Protein AF-A0A2J7QRD5-F1 (afdb_monomer)

pLDDT: mean 87.22, std 11.27, range [37.16, 97.69]

Sequence (267 aa):
MIGQNYWSKLLDQRKQAKLQRLQEPSKLNGDNLNKIRHETSRHFRNKKREYLKDKIDELAMNSKNKNIRDLYRGINDFKRGYQPRRVKDENGDLLADSHNILNRWKNYFSHLFNVHRVSDVRQIEIHTVELLLPDTSPFEVGSAIAKLKRYKSPGSDQILAELVRAGGKILHYKIHKLIISIWHKEKLPDQWKESITVPVHKKGDRTDCSNYRGISLQSSSYKILSSILLSRLSPYIDKIIGDHQCGFRHDRSTTDQIFSINQILEK

Nearest PDB structures (foldseek):
  8uw3-assembly1_A  TM=6.327E-01  e=6.002E-09  Homo sapiens
  8c8j-assembly1_A  TM=8.020E-01  e=1.192E-07  Homo sapiens
  8sxu-assembly1_A  TM=7.372E-01  e=4.881E-07  Homo sapiens
  8ibz-assembly1_C  TM=8.494E-01  e=5.621E-04  Bombyx mori
  8gh6-assembly1_A  TM=8.369E-01  e=9.338E-04  Bombyx mori

Structure (mmCIF, N/CA/C/O backbone):
data_AF-A0A2J7QRD5-F1
#
_entry.id   AF-A0A2J7QRD5-F1
#
loop_
_atom_site.group_PDB
_atom_site.id
_atom_site.type_symbol
_atom_site.label_atom_id
_atom_site.label_alt_id
_atom_site.label_comp_id
_atom_site.label_asym_id
_atom_site.label_entity_id
_atom_site.label_seq_id
_atom_site.pdbx_PDB_ins_code
_atom_site.Cartn_x
_atom_site.Cartn_y
_atom_site.Cartn_z
_atom_site.occupancy
_atom_site.B_iso_or_equiv
_atom_site.auth_seq_id
_atom_site.auth_comp_id
_atom_site.auth_asym_id
_atom_site.auth_atom_id
_atom_site.pdbx_PDB_model_num
ATOM 1 N N . MET A 1 1 ? -1.286 -12.550 33.007 1.00 37.16 1 MET A N 1
ATOM 2 C CA . MET A 1 1 ? -2.633 -13.172 32.992 1.00 37.16 1 MET A CA 1
ATOM 3 C C . MET A 1 1 ? -3.570 -12.719 34.130 1.00 37.16 1 MET A C 1
ATOM 5 O O . MET A 1 1 ? -4.666 -13.243 34.230 1.00 37.16 1 MET A O 1
ATOM 9 N N . ILE A 1 2 ? -3.233 -11.702 34.943 1.00 44.97 2 ILE A N 1
ATOM 10 C CA . ILE A 1 2 ? -4.064 -11.283 36.101 1.00 44.97 2 ILE A CA 1
ATOM 11 C C . ILE A 1 2 ? -5.109 -10.197 35.731 1.00 44.97 2 ILE A C 1
ATOM 13 O O . ILE A 1 2 ? -6.098 -10.005 36.430 1.00 44.97 2 ILE A O 1
ATOM 17 N N . GLY A 1 3 ? -4.943 -9.512 34.591 1.00 49.44 3 GLY A N 1
ATOM 18 C CA . GLY A 1 3 ? -5.764 -8.351 34.218 1.00 49.44 3 GLY A CA 1
ATOM 19 C C . GLY A 1 3 ? -7.173 -8.657 33.690 1.00 49.44 3 GLY A C 1
ATOM 20 O O . GLY A 1 3 ? -8.098 -7.923 34.015 1.00 49.44 3 GLY A O 1
ATOM 21 N N . GLN A 1 4 ? -7.377 -9.721 32.904 1.00 50.91 4 GLN A N 1
ATOM 22 C CA . GLN A 1 4 ? -8.679 -9.990 32.258 1.00 50.91 4 GLN A CA 1
ATOM 23 C C . GLN A 1 4 ? -9.782 -10.408 33.248 1.00 50.91 4 GLN A C 1
ATOM 25 O O . GLN A 1 4 ? -10.934 -10.012 33.073 1.00 50.91 4 GLN A O 1
ATOM 30 N N . ASN A 1 5 ? -9.432 -11.108 34.333 1.00 60.53 5 ASN A N 1
ATOM 31 C CA . ASN A 1 5 ? -10.405 -11.598 35.319 1.00 60.53 5 ASN A CA 1
ATOM 32 C C . ASN A 1 5 ? -11.000 -10.498 36.214 1.00 60.53 5 ASN A C 1
ATOM 34 O O . ASN A 1 5 ? -12.134 -10.620 36.671 1.00 60.53 5 ASN A O 1
ATOM 38 N N . TYR A 1 6 ? -10.273 -9.406 36.458 1.00 74.56 6 TYR A N 1
ATOM 39 C CA . TYR A 1 6 ? -10.741 -8.345 37.356 1.00 74.56 6 TYR A CA 1
ATOM 40 C C . TYR A 1 6 ? -11.793 -7.432 36.698 1.00 74.56 6 TYR A C 1
ATOM 42 O O . TYR A 1 6 ? -12.770 -7.033 37.333 1.00 74.56 6 TYR A O 1
ATOM 50 N N . TRP A 1 7 ? -11.644 -7.155 35.399 1.00 71.75 7 TRP A N 1
ATOM 51 C CA . TRP A 1 7 ? -12.577 -6.320 34.634 1.00 71.75 7 TRP A CA 1
ATOM 52 C C . TRP A 1 7 ? -13.948 -6.960 34.451 1.00 71.75 7 TRP A C 1
ATOM 54 O O . TRP A 1 7 ? -14.962 -6.283 34.635 1.00 71.75 7 TRP A O 1
ATOM 64 N N . SER A 1 8 ? -13.975 -8.258 34.121 1.00 77.69 8 SER A N 1
ATOM 65 C CA . SER A 1 8 ? -15.230 -9.012 34.025 1.00 77.69 8 SER A CA 1
ATOM 66 C C . SER A 1 8 ? -15.956 -8.980 35.363 1.00 77.69 8 SER A C 1
ATOM 68 O O . SER A 1 8 ? -17.127 -8.627 35.414 1.00 77.69 8 SER A O 1
ATOM 70 N N . LYS A 1 9 ? -15.224 -9.195 36.463 1.00 83.44 9 LYS A N 1
ATOM 71 C CA . LYS A 1 9 ? -15.780 -9.189 37.818 1.00 83.44 9 LYS A CA 1
ATOM 72 C C . LYS A 1 9 ? -16.469 -7.866 38.180 1.00 83.44 9 LYS A C 1
ATOM 74 O O . LYS A 1 9 ? -17.579 -7.898 38.699 1.00 83.44 9 LYS A O 1
ATOM 79 N N . LEU A 1 10 ? -15.873 -6.711 37.863 1.00 84.00 10 LEU A N 1
ATOM 80 C CA . LEU A 1 10 ? -16.492 -5.394 38.107 1.00 84.00 10 LEU A CA 1
ATOM 81 C C . LEU A 1 10 ? -17.747 -5.155 37.248 1.00 84.00 10 LEU A C 1
ATOM 83 O O . LEU A 1 10 ? -18.745 -4.601 37.717 1.00 84.00 10 LEU A O 1
ATOM 87 N N . LEU A 1 11 ? -17.713 -5.569 35.978 1.00 85.25 11 LEU A N 1
ATOM 88 C CA . LEU A 1 11 ? -18.866 -5.478 35.078 1.00 85.25 11 LEU A CA 1
ATOM 89 C C . LEU A 1 11 ? -20.004 -6.397 35.526 1.00 85.25 11 LEU A C 1
ATOM 91 O O . LEU A 1 11 ? -21.163 -5.983 35.507 1.00 85.25 11 LEU A O 1
ATOM 95 N N . ASP A 1 12 ? -19.678 -7.606 35.965 1.00 87.50 12 ASP A N 1
ATOM 96 C CA . ASP A 1 12 ? -20.646 -8.592 36.428 1.00 87.50 12 ASP A CA 1
ATOM 97 C C . ASP A 1 12 ? -21.254 -8.184 37.774 1.00 87.50 12 ASP A C 1
ATOM 99 O O . ASP A 1 12 ? -22.472 -8.240 37.916 1.00 87.50 12 ASP A O 1
ATOM 103 N N . GLN A 1 13 ? -20.475 -7.615 38.701 1.00 87.31 13 GLN A N 1
ATOM 104 C CA . GLN A 1 13 ? -21.002 -6.987 39.923 1.00 87.31 13 GLN A CA 1
ATOM 105 C C . GLN A 1 13 ? -22.000 -5.863 39.612 1.00 87.31 13 GLN A C 1
ATOM 107 O O . GLN A 1 13 ? -23.065 -5.775 40.224 1.00 87.31 13 GLN A O 1
ATOM 112 N N . ARG A 1 14 ? -21.708 -5.025 38.608 1.00 88.81 14 ARG A N 1
ATOM 113 C CA . ARG A 1 14 ? -22.626 -3.964 38.170 1.00 88.81 14 ARG A CA 1
ATOM 114 C C . ARG A 1 14 ? -23.898 -4.522 37.519 1.00 88.81 14 ARG A C 1
ATOM 116 O O . ARG A 1 14 ? -24.964 -3.925 37.688 1.00 88.81 14 ARG A O 1
ATOM 123 N N . LYS A 1 15 ? -23.810 -5.633 36.777 1.00 89.50 15 LYS A N 1
ATOM 124 C CA . LYS A 1 15 ? -24.980 -6.336 36.218 1.00 89.50 15 LYS A CA 1
ATOM 125 C C . LYS A 1 15 ? -25.824 -6.968 37.325 1.00 89.50 15 LYS A C 1
ATOM 127 O O . LYS A 1 15 ? -27.035 -6.776 37.320 1.00 89.50 15 LYS A O 1
ATOM 132 N N . GLN A 1 16 ? -25.200 -7.645 38.289 1.00 89.19 16 GLN A N 1
ATOM 133 C CA . GLN A 1 16 ? -25.900 -8.283 39.404 1.00 89.19 16 GLN A CA 1
ATOM 134 C C . GLN A 1 16 ? -26.595 -7.266 40.311 1.00 89.19 16 GLN A C 1
ATOM 136 O O . GLN A 1 16 ? -27.774 -7.428 40.598 1.00 89.19 16 GLN A O 1
ATOM 141 N N . ALA A 1 17 ? -25.944 -6.152 40.651 1.00 86.00 17 ALA A N 1
ATOM 142 C CA . ALA A 1 17 ? -26.589 -5.076 41.408 1.00 86.00 17 ALA A CA 1
ATOM 143 C C . ALA A 1 17 ? -27.769 -4.437 40.648 1.00 86.00 17 ALA A C 1
ATOM 145 O O . ALA A 1 17 ? -28.734 -3.965 41.250 1.00 86.00 17 ALA A O 1
ATOM 146 N N . LYS A 1 18 ? -27.714 -4.413 39.306 1.00 90.12 18 LYS A N 1
ATOM 147 C CA . LYS A 1 18 ? -28.837 -3.954 38.474 1.00 90.12 18 LYS A CA 1
ATOM 148 C C . LYS A 1 18 ? -30.001 -4.951 38.523 1.00 90.12 18 LYS A C 1
ATOM 150 O O . LYS A 1 18 ? -31.139 -4.509 38.624 1.00 90.12 18 LYS A O 1
ATOM 155 N N . LEU A 1 19 ? -29.713 -6.253 38.462 1.00 89.56 19 LEU A N 1
ATOM 156 C CA . LEU A 1 19 ? -30.698 -7.334 38.588 1.00 89.56 19 LEU A CA 1
ATOM 157 C C . LEU A 1 19 ? -31.367 -7.338 39.968 1.00 89.56 19 LEU A C 1
ATOM 159 O O . LEU A 1 19 ? -32.589 -7.341 40.033 1.00 89.56 19 LEU A O 1
ATOM 163 N N . GLN A 1 20 ? -30.591 -7.226 41.048 1.00 87.31 20 GLN A N 1
ATOM 164 C CA . GLN A 1 20 ? -31.112 -7.171 42.421 1.00 87.31 20 GLN A CA 1
ATOM 165 C C . GLN A 1 20 ? -32.073 -5.996 42.630 1.00 87.31 20 GLN A C 1
ATOM 167 O O . GLN A 1 20 ? -33.136 -6.162 43.212 1.00 87.31 20 GLN A O 1
ATOM 172 N N . ARG A 1 21 ? -31.760 -4.813 42.085 1.00 85.75 21 ARG A N 1
ATOM 173 C CA . ARG A 1 21 ? -32.680 -3.666 42.132 1.00 85.75 21 ARG A CA 1
ATOM 174 C C . ARG A 1 21 ? -33.952 -3.876 41.299 1.00 85.75 21 ARG A C 1
ATOM 176 O O . ARG A 1 21 ? -34.990 -3.324 41.646 1.00 85.75 21 ARG A O 1
ATOM 183 N N . LEU A 1 22 ? -33.864 -4.593 40.177 1.00 88.38 22 LEU A N 1
ATOM 184 C CA . LEU A 1 22 ? -35.027 -4.907 39.337 1.00 88.38 22 LEU A CA 1
ATOM 185 C C . LEU A 1 22 ? -35.958 -5.918 40.017 1.00 88.38 22 LEU A C 1
ATOM 187 O O . LEU A 1 22 ? -37.166 -5.807 39.859 1.00 88.38 22 LEU A O 1
ATOM 191 N N . GLN A 1 23 ? -35.392 -6.871 40.760 1.00 89.12 23 GLN A N 1
ATOM 192 C CA . GLN A 1 23 ? -36.139 -7.862 41.536 1.00 89.12 23 GLN A CA 1
ATOM 193 C C . GLN A 1 23 ? -36.758 -7.245 42.797 1.00 89.12 23 GLN A C 1
ATOM 195 O O . GLN A 1 23 ? -37.927 -7.479 43.077 1.00 89.12 23 GLN A O 1
ATOM 200 N N . GLU A 1 24 ? -36.005 -6.406 43.514 1.00 87.50 24 GLU A N 1
ATOM 201 C CA . GLU A 1 24 ? -36.452 -5.742 44.740 1.00 87.50 24 GLU A CA 1
ATOM 202 C C . GLU A 1 24 ? -36.162 -4.231 44.691 1.00 87.50 24 GLU A C 1
ATOM 204 O O . GLU A 1 24 ? -35.056 -3.783 45.041 1.00 87.50 24 GLU A O 1
ATOM 209 N N . PRO A 1 25 ? -37.148 -3.413 44.275 1.00 85.56 25 PRO A N 1
ATOM 210 C CA . PRO A 1 25 ? -37.011 -1.961 44.175 1.00 85.56 25 PRO A CA 1
ATOM 211 C C . PRO A 1 25 ? -37.023 -1.260 45.547 1.00 85.56 25 PRO A C 1
ATOM 213 O O . PRO A 1 25 ? -37.943 -0.519 45.881 1.00 85.56 25 PRO A O 1
ATOM 216 N N . SER A 1 26 ? -35.981 -1.465 46.356 1.00 89.94 26 SER A N 1
ATOM 217 C CA . SER A 1 26 ? -35.802 -0.806 47.657 1.00 89.94 26 SER A CA 1
ATOM 218 C C . SER A 1 26 ? -34.810 0.363 47.587 1.00 89.94 26 SER A C 1
ATOM 220 O O . SER A 1 26 ? -33.922 0.406 46.728 1.00 89.94 26 SER A O 1
ATOM 222 N N . LYS A 1 27 ? -34.924 1.316 48.526 1.00 86.94 27 LYS A N 1
ATOM 223 C CA . LYS A 1 27 ? -33.964 2.428 48.669 1.00 86.94 27 LYS A CA 1
ATOM 224 C C . LYS A 1 27 ? -32.538 1.905 48.902 1.00 86.94 27 LYS A C 1
ATOM 226 O O . LYS A 1 27 ? -31.609 2.362 48.244 1.00 86.94 27 LYS A O 1
ATOM 231 N N . LEU A 1 28 ? -32.400 0.867 49.731 1.00 87.75 28 LEU A N 1
ATOM 232 C CA . LEU A 1 28 ? -31.133 0.191 50.022 1.00 87.75 28 LEU A CA 1
ATOM 233 C C . LEU A 1 28 ? -30.479 -0.401 48.759 1.00 87.75 28 LEU A C 1
ATOM 235 O O . LEU A 1 28 ? -29.298 -0.167 48.500 1.00 87.75 28 LEU A O 1
ATOM 239 N N . ASN A 1 29 ? -31.252 -1.107 47.926 1.00 83.75 29 ASN A N 1
ATOM 240 C CA . ASN A 1 29 ? -30.760 -1.678 46.666 1.00 83.75 29 ASN A CA 1
ATOM 241 C C . ASN A 1 29 ? -30.430 -0.583 45.634 1.00 83.75 29 ASN A C 1
ATOM 243 O O . ASN A 1 29 ? -29.496 -0.721 44.837 1.00 83.75 29 ASN A O 1
ATOM 247 N N . GLY A 1 30 ? -31.162 0.536 45.671 1.00 84.62 30 GLY A N 1
ATOM 248 C CA . GLY A 1 30 ? -30.858 1.748 44.912 1.00 84.62 30 GLY A CA 1
ATOM 249 C C . GLY A 1 30 ? -29.496 2.350 45.268 1.00 84.62 30 GLY A C 1
ATOM 250 O O . GLY A 1 30 ? -28.679 2.590 44.372 1.00 84.62 30 GLY A O 1
ATOM 251 N N . ASP A 1 31 ? -29.236 2.534 46.560 1.00 89.69 31 ASP A N 1
ATOM 252 C CA . ASP A 1 31 ? -27.989 3.100 47.080 1.00 89.69 31 ASP A CA 1
ATOM 253 C C . ASP A 1 31 ? -26.792 2.175 46.813 1.00 89.69 31 ASP A C 1
ATOM 255 O O . ASP A 1 31 ? -25.739 2.635 46.357 1.00 89.69 31 ASP A O 1
ATOM 259 N N . ASN A 1 32 ? -26.969 0.857 46.971 1.00 88.94 32 ASN A N 1
ATOM 260 C CA . ASN A 1 32 ? -25.946 -0.141 46.650 1.00 88.94 32 ASN A CA 1
ATOM 261 C C . ASN A 1 32 ? -25.554 -0.119 45.158 1.00 88.94 32 ASN A C 1
ATOM 263 O O . ASN A 1 32 ? -24.370 -0.070 44.811 1.00 88.94 32 ASN A O 1
ATOM 267 N N . LEU A 1 33 ? -26.536 -0.067 44.247 1.00 88.25 33 LEU A N 1
ATOM 268 C CA . LEU A 1 33 ? -26.269 0.035 42.808 1.00 88.25 33 LEU A CA 1
ATOM 269 C C . LEU A 1 33 ? -25.512 1.323 42.455 1.00 88.25 33 LEU A C 1
ATOM 271 O O . LEU A 1 33 ? -24.605 1.296 41.616 1.00 88.25 33 LEU A O 1
ATOM 275 N N . ASN A 1 34 ? -25.878 2.451 43.066 1.00 88.94 34 ASN A N 1
ATOM 276 C CA . ASN A 1 34 ? -25.191 3.721 42.845 1.00 88.94 34 ASN A CA 1
ATOM 277 C C . ASN A 1 34 ? -23.745 3.663 43.347 1.00 88.94 34 ASN A C 1
ATOM 279 O O . ASN A 1 34 ? -22.835 4.044 42.606 1.00 88.94 34 ASN A O 1
ATOM 283 N N . LYS A 1 35 ? -23.510 3.104 44.540 1.00 92.00 35 LYS A N 1
ATOM 284 C CA . LYS A 1 35 ? -22.166 2.891 45.092 1.00 92.00 35 LYS A CA 1
ATOM 285 C C . LYS A 1 35 ? -21.290 2.064 44.145 1.00 92.00 35 LYS A C 1
ATOM 287 O O . LYS A 1 35 ? -20.236 2.541 43.720 1.00 92.00 35 LYS A O 1
ATOM 292 N N . ILE A 1 36 ? -21.774 0.900 43.702 1.00 90.00 36 ILE A N 1
ATOM 293 C CA . ILE A 1 36 ? -21.052 0.020 42.765 1.00 90.00 36 ILE A CA 1
ATOM 294 C C . ILE A 1 36 ? -20.781 0.734 41.433 1.00 90.00 36 ILE A C 1
ATOM 296 O O . ILE A 1 36 ? -19.680 0.647 40.883 1.00 90.00 36 ILE A O 1
ATOM 300 N N . ARG A 1 37 ? -21.749 1.497 40.903 1.00 88.19 37 ARG A N 1
ATOM 301 C CA . ARG A 1 37 ? -21.555 2.303 39.683 1.00 88.19 37 ARG A CA 1
ATOM 302 C C . ARG A 1 37 ? -20.469 3.359 39.859 1.00 88.19 37 ARG A C 1
ATOM 304 O O . ARG A 1 37 ? -19.662 3.537 38.941 1.00 88.19 37 ARG A O 1
ATOM 311 N N . HIS A 1 38 ? -20.443 4.057 40.992 1.00 90.00 38 HIS A N 1
ATOM 312 C CA . HIS A 1 38 ? -19.443 5.081 41.282 1.00 90.00 38 HIS A CA 1
ATOM 313 C C . HIS A 1 38 ? -18.044 4.485 41.422 1.00 90.00 38 HIS A C 1
ATOM 315 O O . HIS A 1 38 ? -17.115 4.999 40.795 1.00 90.00 38 HIS A O 1
ATOM 321 N N . GLU A 1 39 ? -17.897 3.393 42.169 1.00 89.44 39 GLU A N 1
ATOM 322 C CA . GLU A 1 39 ? -16.628 2.678 42.343 1.00 89.44 39 GLU A CA 1
ATOM 323 C C . GLU A 1 39 ? -16.101 2.148 41.008 1.00 89.44 39 GLU A C 1
ATOM 325 O O . GLU A 1 39 ? -14.970 2.447 40.619 1.00 89.44 39 GLU A O 1
ATOM 330 N N . THR A 1 40 ? -16.959 1.478 40.237 1.00 88.94 40 THR A N 1
ATOM 331 C CA . THR A 1 40 ? -16.615 0.949 38.910 1.00 88.94 40 THR A CA 1
ATOM 332 C C . THR A 1 40 ? -16.192 2.074 37.956 1.00 88.94 40 THR A C 1
ATOM 334 O O . THR A 1 40 ? -15.170 1.985 37.275 1.00 88.94 40 THR A O 1
ATOM 337 N N . SER A 1 41 ? -16.938 3.185 37.930 1.00 88.38 41 SER A N 1
ATOM 338 C CA . SER A 1 41 ? -16.618 4.340 37.076 1.00 88.38 41 SER A CA 1
ATOM 339 C C . SER A 1 41 ? -15.340 5.055 37.522 1.00 88.38 41 SER A C 1
ATOM 341 O O . SER A 1 41 ? -14.572 5.536 36.689 1.00 88.38 41 SER A O 1
ATOM 343 N N . ARG A 1 42 ? -15.086 5.144 38.834 1.00 90.31 42 ARG A N 1
ATOM 344 C CA . ARG A 1 42 ? -13.829 5.663 39.392 1.00 90.31 42 ARG A CA 1
ATOM 345 C C . ARG A 1 42 ? -12.657 4.788 38.951 1.00 90.31 42 ARG A C 1
ATOM 347 O O . ARG A 1 42 ? -11.676 5.325 38.449 1.00 90.31 42 ARG A O 1
ATOM 354 N N . HIS A 1 43 ? -12.795 3.469 39.050 1.00 88.88 43 HIS A N 1
ATOM 355 C CA . HIS A 1 43 ? -11.761 2.529 38.637 1.00 88.88 43 HIS A CA 1
ATOM 356 C C . HIS A 1 43 ? -11.439 2.643 37.136 1.00 88.88 43 HIS A C 1
ATOM 358 O O . HIS A 1 43 ? -10.277 2.831 36.775 1.00 88.88 43 HIS A O 1
ATOM 364 N N . PHE A 1 44 ? -12.453 2.651 36.260 1.00 86.75 44 PHE A N 1
ATOM 365 C CA . PHE A 1 44 ? -12.251 2.844 34.817 1.00 86.75 44 PHE A CA 1
ATOM 366 C C . PHE A 1 44 ? -11.567 4.174 34.485 1.00 86.75 44 PHE A C 1
ATOM 368 O O . PHE A 1 44 ? -10.676 4.213 33.638 1.00 86.75 44 PHE A O 1
ATOM 375 N N . ARG A 1 45 ? -11.946 5.268 35.160 1.00 89.25 45 ARG A N 1
ATOM 376 C CA . ARG A 1 45 ? -11.295 6.574 34.973 1.00 89.25 45 ARG A CA 1
ATOM 377 C C . ARG A 1 45 ? -9.829 6.548 35.395 1.00 89.25 45 ARG A C 1
ATOM 379 O O . ARG A 1 45 ? -8.997 7.075 34.661 1.00 89.25 45 ARG A O 1
ATOM 386 N N . ASN A 1 46 ? -9.512 5.914 36.523 1.00 91.12 46 ASN A N 1
ATOM 387 C CA . ASN A 1 46 ? -8.136 5.792 37.005 1.00 91.12 46 ASN A CA 1
ATOM 388 C C . ASN A 1 46 ? -7.276 4.979 36.037 1.00 91.12 46 ASN A C 1
ATOM 390 O O . ASN A 1 46 ? -6.216 5.439 35.632 1.00 91.12 46 ASN A O 1
ATOM 394 N N . LYS A 1 47 ? -7.769 3.825 35.586 1.00 90.44 47 LYS A N 1
ATOM 395 C CA . LYS A 1 47 ? -7.050 2.970 34.635 1.00 90.44 47 LYS A CA 1
ATOM 396 C C . LYS A 1 47 ? -6.902 3.604 33.257 1.00 90.44 47 LYS A C 1
ATOM 398 O O . LYS A 1 47 ? -5.849 3.485 32.641 1.00 90.44 47 LYS A O 1
ATOM 403 N N . LYS A 1 48 ? -7.912 4.350 32.793 1.00 87.44 48 LYS A N 1
ATOM 404 C CA . LYS A 1 48 ? -7.783 5.180 31.590 1.00 87.44 48 LYS A CA 1
ATOM 405 C C . LYS A 1 48 ? -6.685 6.231 31.768 1.00 87.44 48 LYS A C 1
ATOM 407 O O . LYS A 1 48 ? -5.894 6.418 30.856 1.00 87.44 48 LYS A O 1
ATOM 412 N N . ARG A 1 49 ? -6.620 6.909 32.920 1.00 90.06 49 ARG A N 1
ATOM 413 C CA . ARG A 1 49 ? -5.581 7.913 33.209 1.00 90.06 49 ARG A CA 1
ATOM 414 C C . ARG A 1 49 ? -4.180 7.298 33.247 1.00 90.06 49 ARG A C 1
ATOM 416 O O . ARG A 1 49 ? -3.275 7.887 32.675 1.00 90.06 49 ARG A O 1
ATOM 423 N N . GLU A 1 50 ? -4.026 6.142 33.884 1.00 92.12 50 GLU A N 1
ATOM 424 C CA . GLU A 1 50 ? -2.772 5.377 33.938 1.00 92.12 50 GLU A CA 1
ATOM 425 C C . GLU A 1 50 ? -2.293 5.021 32.525 1.00 92.12 50 GLU A C 1
ATOM 427 O O . GLU A 1 50 ? -1.226 5.458 32.117 1.00 92.12 50 GLU A O 1
ATOM 432 N N . TYR A 1 51 ? -3.160 4.401 31.717 1.00 89.38 51 TYR A N 1
ATOM 433 C CA . TYR A 1 51 ? -2.871 4.102 30.311 1.00 89.38 51 TYR A CA 1
ATOM 434 C C . TYR A 1 51 ? -2.461 5.342 29.498 1.00 89.38 51 TYR A C 1
ATOM 436 O O . TYR A 1 51 ? -1.528 5.293 28.697 1.00 89.38 51 TYR A O 1
ATOM 444 N N . LEU A 1 52 ? -3.171 6.463 29.676 1.00 88.19 52 LEU A N 1
ATOM 445 C CA . LEU A 1 52 ? -2.849 7.711 28.982 1.00 88.19 52 LEU A CA 1
ATOM 446 C C . LEU A 1 52 ? -1.483 8.256 29.402 1.00 88.19 52 LEU A C 1
ATOM 448 O O . LEU A 1 52 ? -0.755 8.752 28.546 1.00 88.19 52 LEU A O 1
ATOM 452 N N . LYS A 1 53 ? -1.141 8.160 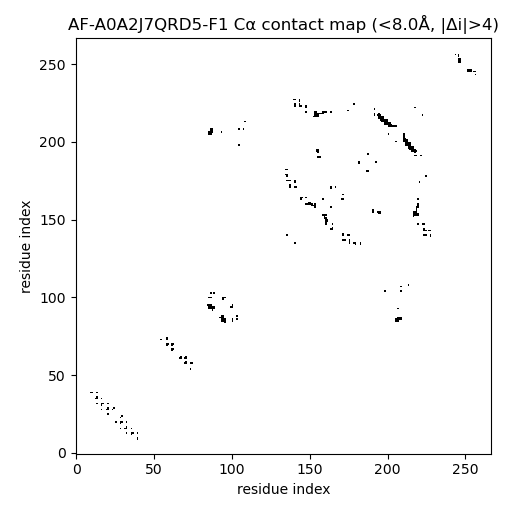30.690 1.00 92.75 53 LYS A N 1
ATOM 453 C CA . LYS A 1 53 ? 0.155 8.589 31.213 1.00 92.75 53 LYS A CA 1
ATOM 454 C C . LYS A 1 53 ? 1.284 7.759 30.602 1.00 92.75 53 LYS A C 1
ATOM 456 O O . LYS A 1 53 ? 2.171 8.341 29.991 1.00 92.75 53 LYS A O 1
ATOM 461 N N . ASP A 1 54 ? 1.171 6.432 30.642 1.00 92.75 54 ASP A N 1
ATOM 462 C CA . ASP A 1 54 ? 2.172 5.521 30.071 1.00 92.75 54 ASP A CA 1
ATOM 463 C C . ASP A 1 54 ? 2.402 5.801 28.581 1.00 92.75 54 ASP A C 1
ATOM 465 O O . ASP A 1 54 ? 3.530 5.821 28.090 1.00 92.75 54 ASP A O 1
ATOM 469 N N . LYS A 1 55 ? 1.321 6.079 27.845 1.00 89.38 55 LYS A N 1
ATOM 470 C CA . LYS A 1 55 ? 1.405 6.436 26.428 1.00 89.38 55 LYS A CA 1
ATOM 471 C C . LYS A 1 55 ? 2.073 7.787 26.183 1.00 89.38 55 LYS A C 1
ATOM 473 O O . LYS A 1 55 ? 2.786 7.927 25.192 1.00 89.38 55 LYS A O 1
ATOM 478 N N . ILE A 1 56 ? 1.841 8.784 27.034 1.00 90.56 56 ILE A N 1
ATOM 479 C CA . ILE A 1 56 ? 2.525 10.081 26.939 1.00 90.56 56 ILE A CA 1
ATOM 480 C C . ILE A 1 56 ? 4.017 9.908 27.235 1.00 90.56 56 ILE A C 1
ATOM 482 O O . ILE A 1 56 ? 4.841 10.456 26.504 1.00 90.56 56 ILE A O 1
ATOM 486 N N . ASP A 1 57 ? 4.362 9.106 28.240 1.00 93.44 57 ASP A N 1
ATOM 487 C CA . ASP A 1 57 ? 5.750 8.813 28.599 1.00 93.44 57 ASP A CA 1
ATOM 488 C C . ASP A 1 57 ? 6.475 8.081 27.451 1.00 93.44 57 ASP A C 1
ATOM 490 O O . ASP A 1 57 ? 7.585 8.464 27.071 1.00 93.44 57 ASP A O 1
ATOM 494 N N . GLU A 1 58 ? 5.811 7.118 26.798 1.00 92.62 58 GLU A N 1
ATOM 495 C CA . GLU A 1 58 ? 6.303 6.452 25.581 1.00 92.62 58 GLU A CA 1
ATOM 496 C C . GLU A 1 58 ? 6.564 7.458 24.443 1.00 92.62 58 GLU A C 1
ATOM 498 O O . GLU A 1 58 ? 7.613 7.422 23.791 1.00 92.62 58 GLU A O 1
ATOM 503 N N . LEU A 1 59 ? 5.637 8.394 24.206 1.00 91.31 59 LEU A N 1
ATOM 504 C CA . LEU A 1 59 ? 5.813 9.442 23.196 1.00 91.31 59 LEU A CA 1
ATOM 505 C C . LEU A 1 59 ? 6.985 10.371 23.539 1.00 91.31 59 LEU A C 1
ATOM 507 O O . LEU A 1 59 ? 7.776 10.707 22.655 1.00 91.31 59 LEU A O 1
ATOM 511 N N . ALA A 1 60 ? 7.139 10.747 24.809 1.00 91.94 60 ALA A N 1
ATOM 512 C CA . ALA A 1 60 ? 8.249 11.572 25.270 1.00 91.94 60 ALA A CA 1
ATOM 513 C C . ALA A 1 60 ? 9.600 10.862 25.075 1.00 91.94 60 ALA A C 1
ATOM 515 O O . ALA A 1 60 ? 10.550 11.476 24.585 1.00 91.94 60 ALA A O 1
ATOM 516 N N . MET A 1 61 ? 9.684 9.563 25.383 1.00 93.31 61 MET A N 1
ATOM 517 C CA . MET A 1 61 ? 10.875 8.743 25.120 1.00 93.31 61 MET A CA 1
ATOM 518 C C . MET A 1 61 ? 11.176 8.641 23.624 1.00 93.31 61 MET A C 1
ATOM 520 O O . MET A 1 61 ? 12.319 8.853 23.219 1.00 93.31 61 MET A O 1
ATOM 524 N N . ASN A 1 62 ? 10.165 8.411 22.783 1.00 92.88 62 ASN A N 1
ATOM 525 C CA . ASN A 1 62 ? 10.347 8.381 21.330 1.00 92.88 62 ASN A CA 1
ATOM 526 C C . ASN A 1 62 ? 10.841 9.724 20.776 1.00 92.88 62 ASN A C 1
ATOM 528 O O . ASN A 1 62 ? 11.706 9.742 19.900 1.00 92.88 62 ASN A O 1
ATOM 532 N N . SER A 1 63 ? 10.350 10.847 21.309 1.00 92.06 63 SER A N 1
ATOM 533 C CA . SER A 1 63 ? 10.841 12.181 20.950 1.00 92.06 63 SER A CA 1
ATOM 534 C C . SER A 1 63 ? 12.302 12.383 21.360 1.00 92.06 63 SER A C 1
ATOM 536 O O . SER A 1 63 ? 13.106 12.825 20.540 1.00 92.06 63 SER A O 1
ATOM 538 N N . LYS A 1 64 ? 12.669 12.026 22.601 1.00 93.75 64 LYS A N 1
ATOM 539 C CA . LYS A 1 64 ? 14.050 12.132 23.110 1.00 93.75 64 LYS A CA 1
ATOM 540 C C . LYS A 1 64 ? 15.029 11.286 22.295 1.00 93.75 64 LYS A C 1
ATOM 542 O O . LYS A 1 64 ? 16.097 11.765 21.930 1.00 93.75 64 LYS A O 1
ATOM 547 N N . ASN A 1 65 ? 14.627 10.069 21.935 1.00 93.56 65 ASN A N 1
ATOM 548 C CA . ASN A 1 65 ? 15.448 9.131 21.168 1.00 93.56 65 ASN A CA 1
ATOM 549 C C . ASN A 1 65 ? 15.467 9.427 19.658 1.00 93.56 65 ASN A C 1
ATOM 551 O O . ASN A 1 65 ? 16.027 8.648 18.893 1.00 93.56 65 ASN A O 1
ATOM 555 N N . LYS A 1 66 ? 14.845 10.528 19.205 1.00 91.31 66 LYS A N 1
ATOM 556 C CA . LYS A 1 66 ? 14.687 10.880 17.781 1.00 91.31 66 LYS A CA 1
ATOM 557 C C . LYS A 1 66 ? 14.009 9.772 16.952 1.00 91.31 66 LYS A C 1
ATOM 559 O O . LYS A 1 66 ? 14.159 9.716 15.731 1.00 91.31 66 LYS A O 1
ATOM 564 N N . ASN A 1 67 ? 13.170 8.948 17.586 1.00 90.56 67 ASN A N 1
ATOM 565 C CA . ASN A 1 67 ? 12.319 7.948 16.939 1.00 90.56 67 ASN A CA 1
ATOM 566 C C . ASN A 1 67 ? 11.065 8.616 16.352 1.00 90.56 67 ASN A C 1
ATOM 568 O O . ASN A 1 67 ? 9.928 8.333 16.738 1.00 90.56 67 ASN A O 1
ATOM 572 N N . ILE A 1 68 ? 11.278 9.524 15.394 1.00 88.94 68 ILE A N 1
ATOM 573 C CA . ILE A 1 68 ? 10.248 10.406 14.818 1.00 88.94 68 ILE A CA 1
ATOM 574 C C . ILE A 1 68 ? 9.041 9.606 14.304 1.00 88.94 68 ILE A C 1
ATOM 576 O O . ILE A 1 68 ? 7.893 10.000 14.492 1.00 88.94 68 ILE A O 1
ATOM 580 N N . ARG A 1 69 ? 9.276 8.446 13.682 1.00 85.81 69 ARG A N 1
ATOM 581 C CA . ARG A 1 69 ? 8.200 7.610 13.137 1.00 85.81 69 ARG A CA 1
ATOM 582 C C . ARG A 1 69 ? 7.254 7.086 14.217 1.00 85.81 69 ARG A C 1
ATOM 584 O O . ARG A 1 69 ? 6.040 7.149 14.034 1.00 85.81 69 ARG A O 1
ATOM 591 N N . ASP A 1 70 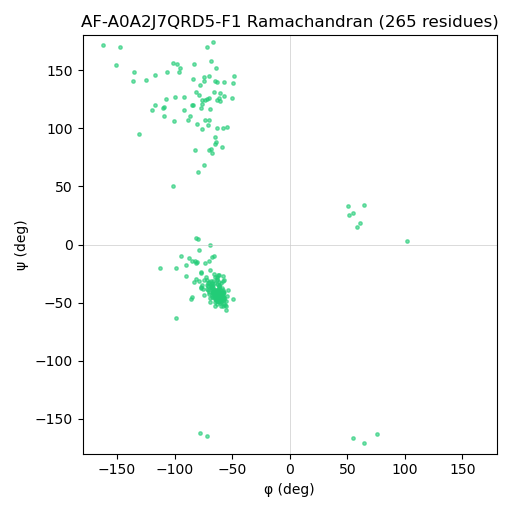? 7.803 6.550 15.302 1.00 88.31 70 ASP A N 1
ATOM 592 C CA . ASP A 1 70 ? 7.013 5.956 16.383 1.00 88.31 70 ASP A CA 1
ATOM 593 C C . ASP A 1 70 ? 6.293 7.042 17.186 1.00 88.31 70 ASP A C 1
ATOM 595 O O . ASP A 1 70 ? 5.126 6.868 17.541 1.00 88.31 70 ASP A O 1
ATOM 599 N N . LEU A 1 71 ? 6.930 8.210 17.337 1.00 90.31 71 LEU A N 1
ATOM 600 C CA . LEU A 1 71 ? 6.307 9.422 17.864 1.00 90.31 71 LEU A CA 1
ATOM 601 C C . LEU A 1 71 ? 5.049 9.802 17.064 1.00 90.31 71 LEU A C 1
ATOM 603 O O . LEU A 1 71 ? 3.956 9.889 17.622 1.00 90.31 71 LEU A O 1
ATOM 607 N N . TYR A 1 72 ? 5.170 9.977 15.744 1.00 88.56 72 TYR A N 1
ATOM 608 C CA . TYR A 1 72 ? 4.018 10.333 14.909 1.00 88.56 72 TYR A CA 1
ATOM 609 C C . TYR A 1 72 ? 2.968 9.223 14.832 1.00 88.56 72 TYR A C 1
ATOM 611 O O . TYR A 1 72 ? 1.780 9.530 14.722 1.00 88.56 72 TYR A O 1
ATOM 619 N N . ARG A 1 73 ? 3.366 7.944 14.901 1.00 87.19 73 ARG A N 1
ATOM 620 C CA . ARG A 1 73 ? 2.415 6.827 14.987 1.00 87.19 73 ARG A CA 1
ATOM 621 C C . ARG A 1 73 ? 1.542 6.971 16.232 1.00 87.19 73 ARG A C 1
ATOM 623 O O . ARG A 1 73 ? 0.326 7.039 16.091 1.00 87.19 73 ARG A O 1
ATOM 630 N N . GLY A 1 74 ? 2.150 7.132 17.408 1.00 86.31 74 GLY A N 1
ATOM 631 C CA . GLY A 1 74 ? 1.398 7.303 18.651 1.00 86.31 74 GLY A CA 1
ATOM 632 C C . GLY A 1 74 ? 0.515 8.555 18.648 1.00 86.31 74 GLY A C 1
ATOM 633 O O . GLY A 1 74 ? -0.657 8.474 19.007 1.00 86.31 74 GLY A O 1
ATOM 634 N N . ILE A 1 75 ? 1.017 9.697 18.157 1.00 87.31 75 ILE A N 1
ATOM 635 C CA . ILE A 1 75 ? 0.215 10.931 18.028 1.00 87.31 75 ILE A CA 1
ATOM 636 C C . ILE A 1 75 ? -1.012 10.705 17.132 1.00 87.31 75 ILE A C 1
ATOM 638 O O . ILE A 1 75 ? -2.112 11.167 17.442 1.00 87.31 75 ILE A O 1
ATOM 642 N N . ASN A 1 76 ? -0.841 10.005 16.010 1.00 85.00 76 ASN A N 1
ATOM 643 C CA . ASN A 1 76 ? -1.938 9.734 15.085 1.00 85.00 76 ASN A CA 1
ATOM 644 C C . ASN A 1 76 ? -2.973 8.776 15.677 1.00 85.00 76 ASN A C 1
ATOM 646 O O . ASN A 1 76 ? -4.166 8.985 15.455 1.00 85.00 76 ASN A O 1
ATOM 650 N N . ASP A 1 77 ? -2.545 7.776 16.444 1.00 81.69 77 ASP A N 1
ATOM 651 C CA . ASP A 1 77 ? -3.454 6.856 17.132 1.00 81.69 77 ASP A CA 1
ATOM 652 C C . ASP A 1 77 ? -4.331 7.611 18.146 1.00 81.69 77 ASP A C 1
ATOM 654 O O . ASP A 1 77 ? -5.542 7.388 18.210 1.00 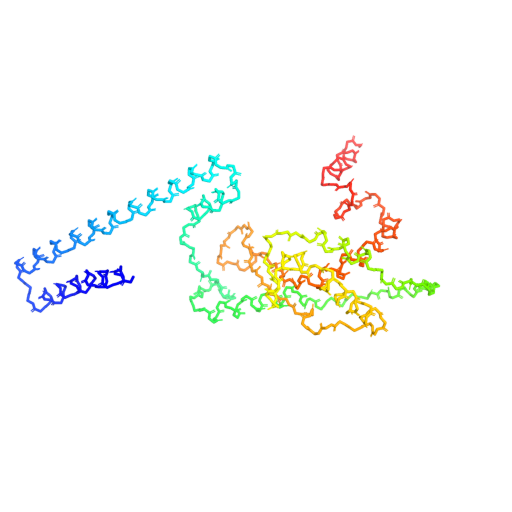81.69 77 ASP A O 1
ATOM 658 N N . PHE A 1 78 ? -3.758 8.596 18.848 1.00 77.88 78 PHE A N 1
ATOM 659 C CA . PHE A 1 78 ? -4.506 9.497 19.730 1.00 77.88 78 PHE A CA 1
ATOM 660 C C . PHE A 1 78 ? -5.516 10.378 18.995 1.00 77.88 78 PHE A C 1
ATOM 662 O O . PHE A 1 78 ? -6.647 10.533 19.454 1.00 77.88 78 PHE A O 1
ATOM 669 N N . LYS A 1 79 ? -5.123 10.958 17.857 1.00 78.06 79 LYS A N 1
ATOM 670 C CA . LYS A 1 79 ? -5.988 11.858 17.078 1.00 78.06 79 LYS A CA 1
ATOM 671 C C . LYS A 1 79 ? -7.141 11.133 16.387 1.00 78.06 79 LYS A C 1
ATOM 673 O O . LYS A 1 79 ? -8.200 11.723 16.196 1.00 78.06 79 LYS A O 1
ATOM 678 N N . ARG A 1 80 ? -6.934 9.886 15.955 1.00 70.50 80 ARG A N 1
ATOM 679 C CA . ARG A 1 80 ? -7.900 9.166 15.110 1.00 70.50 80 ARG A CA 1
ATOM 680 C C . ARG A 1 80 ? -9.129 8.677 15.872 1.00 70.50 80 ARG A C 1
ATOM 682 O O . ARG A 1 80 ? -10.199 8.641 15.271 1.00 70.50 80 ARG A O 1
ATOM 689 N N . GLY A 1 81 ? -9.012 8.346 17.160 1.00 66.50 81 GLY A N 1
ATOM 690 C CA . GLY A 1 81 ? -10.135 7.829 17.953 1.00 66.50 81 GLY A CA 1
ATOM 691 C C . GLY A 1 81 ? -10.801 6.583 17.340 1.00 66.50 81 GLY A C 1
ATOM 692 O O . GLY A 1 81 ? -10.262 5.945 16.435 1.00 66.50 81 GLY A O 1
ATOM 693 N N . TYR A 1 82 ? -11.989 6.222 17.832 1.00 66.00 82 TYR A N 1
ATOM 694 C CA . TYR A 1 82 ? -12.797 5.164 17.218 1.00 66.00 82 TYR A CA 1
ATOM 695 C C . TYR A 1 82 ? -13.473 5.691 15.949 1.00 66.00 82 TYR A C 1
ATOM 697 O O . TYR A 1 82 ? -14.203 6.678 15.999 1.00 66.00 82 TYR A O 1
ATOM 705 N N . GLN A 1 83 ? -13.248 5.018 14.822 1.00 65.75 83 GLN A N 1
ATOM 706 C CA . GLN A 1 83 ? -13.877 5.347 13.545 1.00 65.75 83 GLN A CA 1
ATOM 707 C C . GLN A 1 83 ? -14.895 4.253 13.201 1.00 65.75 83 GLN A C 1
ATOM 709 O O . GLN A 1 83 ? -14.484 3.121 12.922 1.00 65.75 83 GLN A O 1
ATOM 714 N N . PRO A 1 84 ? -16.208 4.544 13.237 1.00 61.69 84 PRO A N 1
ATOM 715 C CA . PRO A 1 84 ? -17.216 3.567 12.858 1.00 61.69 84 PRO A CA 1
ATOM 716 C C . PRO A 1 84 ? -17.046 3.207 11.379 1.00 61.69 84 PRO A C 1
ATOM 718 O O . PRO A 1 84 ? -17.054 4.071 10.505 1.00 61.69 84 PRO A O 1
ATOM 721 N N . ARG A 1 85 ? -16.881 1.913 11.097 1.00 71.31 85 ARG A N 1
ATOM 722 C CA . ARG A 1 85 ? -16.803 1.378 9.734 1.00 71.31 85 ARG A CA 1
ATOM 723 C C . ARG A 1 85 ? -18.220 1.207 9.204 1.00 71.31 85 ARG A C 1
ATOM 725 O O . ARG A 1 85 ? -18.781 0.127 9.312 1.00 71.31 85 ARG A O 1
ATOM 732 N N . ARG A 1 86 ? -18.822 2.287 8.716 1.00 83.06 86 ARG A N 1
ATOM 733 C CA . ARG A 1 86 ? -20.136 2.258 8.066 1.00 83.06 86 ARG A CA 1
ATOM 734 C C . ARG A 1 86 ? -20.028 2.877 6.689 1.00 83.06 86 ARG A C 1
ATOM 736 O O . ARG A 1 86 ? -19.305 3.854 6.514 1.00 83.06 86 ARG A O 1
ATOM 743 N N . VAL A 1 87 ? -20.734 2.287 5.740 1.00 89.94 87 VAL A N 1
ATOM 744 C CA . VAL A 1 87 ? -20.729 2.688 4.333 1.00 89.94 87 VAL A CA 1
ATOM 745 C C . VAL A 1 87 ? -22.173 2.687 3.855 1.00 89.94 87 VAL A C 1
ATOM 747 O O . VAL A 1 87 ? -22.940 1.823 4.270 1.00 89.94 87 VAL A O 1
ATOM 750 N N . LYS A 1 88 ? -22.552 3.661 3.034 1.00 91.56 88 LYS A N 1
ATOM 751 C CA . LYS A 1 88 ? -23.863 3.712 2.396 1.00 91.56 88 LYS A CA 1
ATOM 752 C C . LYS A 1 88 ? -23.932 2.694 1.263 1.00 91.56 88 LYS A C 1
ATOM 754 O O . LYS A 1 88 ? -22.957 2.498 0.527 1.00 91.56 88 LYS A O 1
ATOM 759 N N . ASP A 1 89 ? -25.073 2.044 1.121 1.00 89.38 89 ASP A N 1
ATOM 760 C CA . ASP A 1 89 ? -25.374 1.250 -0.062 1.00 89.38 89 ASP A CA 1
ATOM 761 C C . ASP A 1 89 ? -25.652 2.151 -1.2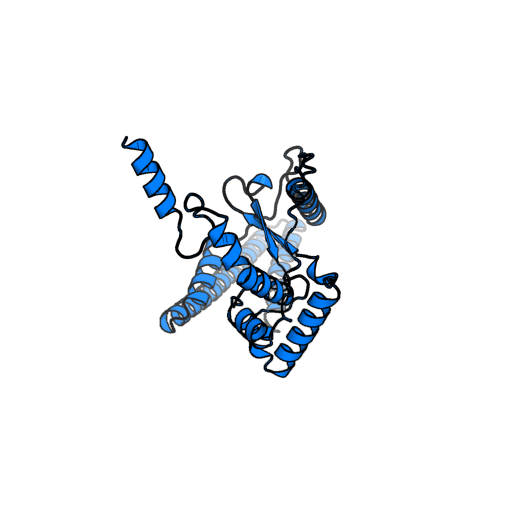85 1.00 89.38 89 ASP A C 1
ATOM 763 O O . ASP A 1 89 ? -25.247 3.316 -1.323 1.00 89.38 89 ASP A O 1
ATOM 767 N N . GLU A 1 90 ? -26.242 1.591 -2.336 1.00 85.69 90 GLU A N 1
ATOM 768 C CA . GLU A 1 90 ? -26.579 2.329 -3.561 1.00 85.69 90 GLU A CA 1
ATOM 769 C C . GLU A 1 90 ? -27.830 3.204 -3.400 1.00 85.69 90 GLU A C 1
ATOM 771 O O . GLU A 1 90 ? -27.949 4.221 -4.078 1.00 85.69 90 GLU A O 1
ATOM 776 N N . ASN A 1 91 ? -28.711 2.858 -2.458 1.00 87.56 91 ASN A N 1
ATOM 777 C CA . ASN A 1 91 ? -29.940 3.592 -2.153 1.00 87.56 91 ASN A CA 1
ATOM 778 C C . ASN A 1 91 ? -29.712 4.716 -1.126 1.00 87.56 91 ASN A C 1
ATOM 780 O O . ASN A 1 91 ? -30.570 5.576 -0.941 1.00 87.56 91 ASN A O 1
ATOM 784 N N . GLY A 1 92 ? -28.540 4.739 -0.482 1.00 86.44 92 GLY A N 1
ATOM 785 C CA . GLY A 1 92 ? -28.146 5.739 0.510 1.00 86.44 92 GLY A CA 1
ATOM 786 C C . GLY A 1 92 ? -28.260 5.268 1.962 1.00 86.44 92 GLY A C 1
ATOM 787 O O . GLY A 1 92 ? -27.944 6.045 2.870 1.00 86.44 92 GLY A O 1
ATOM 788 N N . ASP A 1 93 ? -28.633 4.009 2.192 1.00 91.06 93 ASP A N 1
ATOM 789 C CA . ASP A 1 93 ? -28.834 3.433 3.518 1.00 91.06 93 ASP A CA 1
ATOM 790 C C . ASP A 1 93 ? -27.523 2.946 4.139 1.00 91.06 93 ASP A C 1
ATOM 792 O O . ASP A 1 93 ? -26.631 2.411 3.479 1.00 91.06 93 ASP A O 1
ATOM 796 N N . LEU A 1 94 ? -27.380 3.135 5.453 1.00 90.88 94 LEU A N 1
ATOM 797 C CA . LEU A 1 94 ? -26.150 2.793 6.164 1.00 90.88 94 LEU A CA 1
ATOM 798 C C . LEU A 1 94 ? -26.029 1.289 6.416 1.00 90.88 94 LEU A C 1
ATOM 800 O O . LEU A 1 94 ? -26.742 0.714 7.238 1.00 90.88 94 LEU A O 1
ATOM 804 N N . LEU A 1 95 ? -24.998 0.688 5.830 1.00 89.62 95 LEU A N 1
ATOM 805 C CA . LEU A 1 95 ? -24.587 -0.678 6.115 1.00 89.62 95 LEU A CA 1
ATOM 806 C C . LEU A 1 95 ? -23.783 -0.729 7.420 1.00 89.62 95 LEU A C 1
ATOM 808 O O . LEU A 1 95 ? -22.810 0.010 7.613 1.00 89.62 95 LEU A O 1
ATOM 812 N N . ALA A 1 96 ? -24.188 -1.627 8.318 1.00 84.12 96 ALA A N 1
ATOM 813 C CA . ALA A 1 96 ? -23.492 -1.912 9.575 1.00 84.12 96 ALA A CA 1
ATOM 814 C C . ALA A 1 96 ? -22.870 -3.317 9.616 1.00 84.12 96 ALA A C 1
ATOM 816 O O . ALA A 1 96 ? -21.960 -3.552 10.410 1.00 84.12 96 ALA A O 1
ATOM 817 N N . ASP A 1 97 ? -23.351 -4.233 8.773 1.00 88.56 97 ASP A N 1
ATOM 818 C CA . ASP A 1 97 ? -22.845 -5.599 8.695 1.00 88.56 97 ASP A CA 1
ATOM 819 C C . ASP A 1 97 ? -21.524 -5.678 7.913 1.00 88.56 97 ASP A C 1
ATOM 821 O O . ASP A 1 97 ? -21.359 -5.058 6.859 1.00 88.56 97 ASP A O 1
ATOM 825 N N . SER A 1 98 ? -20.577 -6.466 8.426 1.00 88.25 98 SER A N 1
ATOM 826 C CA . SER A 1 98 ? -19.226 -6.550 7.861 1.00 88.25 98 SER A CA 1
ATOM 827 C C . SER A 1 98 ? -19.202 -7.194 6.475 1.00 88.25 98 SER A C 1
ATOM 829 O O . SER A 1 98 ? -18.412 -6.768 5.632 1.00 88.25 98 SER A O 1
ATOM 831 N N . HIS A 1 99 ? -20.056 -8.188 6.218 1.00 90.44 99 HIS A N 1
ATOM 832 C CA . HIS A 1 99 ? -20.126 -8.854 4.920 1.00 90.44 99 HIS A CA 1
ATOM 833 C C . HIS A 1 99 ? -20.700 -7.910 3.859 1.00 90.44 99 HIS A C 1
ATOM 835 O O . HIS A 1 99 ? -20.100 -7.728 2.798 1.00 90.44 99 HIS A O 1
ATOM 841 N N . ASN A 1 100 ? -21.792 -7.217 4.185 1.00 91.31 100 ASN A N 1
ATOM 842 C CA . ASN A 1 100 ? -22.405 -6.243 3.281 1.00 91.31 100 ASN A CA 1
ATOM 843 C C . ASN A 1 100 ? -21.474 -5.064 2.976 1.00 91.31 100 ASN A C 1
ATOM 845 O O . ASN A 1 100 ? -21.373 -4.643 1.825 1.00 91.31 100 ASN A O 1
ATOM 849 N N . ILE A 1 101 ? -20.724 -4.573 3.968 1.00 91.56 101 ILE A N 1
ATOM 850 C CA . ILE A 1 101 ? -19.710 -3.529 3.750 1.00 91.56 101 ILE A CA 1
ATOM 851 C C . ILE A 1 101 ? -18.612 -4.018 2.794 1.00 91.56 101 ILE A C 1
ATOM 853 O O . ILE A 1 101 ? -18.209 -3.279 1.894 1.00 91.56 101 ILE A O 1
ATOM 857 N N . LEU A 1 102 ? -18.114 -5.247 2.964 1.00 91.81 102 LEU A N 1
ATOM 858 C CA . LEU A 1 102 ? -17.090 -5.810 2.076 1.00 91.81 102 LEU A CA 1
ATOM 859 C C . LEU A 1 102 ? -17.607 -5.971 0.643 1.00 91.81 102 LEU A C 1
ATOM 861 O O . LEU A 1 102 ? -16.913 -5.576 -0.295 1.00 91.81 102 LEU A O 1
ATOM 865 N N . ASN A 1 103 ? -18.830 -6.475 0.470 1.00 93.31 103 ASN A N 1
ATOM 866 C CA . ASN A 1 103 ? -19.462 -6.584 -0.846 1.00 93.31 103 ASN A CA 1
ATOM 867 C C . ASN A 1 103 ? -19.667 -5.210 -1.491 1.00 93.31 103 ASN A C 1
ATOM 869 O O . ASN A 1 103 ? -19.368 -5.039 -2.671 1.00 93.31 103 ASN A O 1
ATOM 873 N N . ARG A 1 104 ? -20.076 -4.200 -0.714 1.00 93.75 104 ARG A N 1
ATOM 874 C CA . ARG A 1 104 ? -20.216 -2.821 -1.197 1.00 93.75 104 ARG A CA 1
ATOM 875 C C . ARG A 1 104 ? -18.898 -2.268 -1.746 1.00 93.75 104 ARG A C 1
ATOM 877 O O . ARG A 1 104 ? -18.894 -1.679 -2.829 1.00 93.75 104 ARG A O 1
ATOM 884 N N . TRP A 1 105 ? -17.782 -2.497 -1.046 1.00 93.94 105 TRP A N 1
ATOM 885 C CA . TRP A 1 105 ? -16.443 -2.124 -1.523 1.00 93.94 105 TRP A CA 1
ATOM 886 C C . TRP A 1 105 ? -16.020 -2.903 -2.766 1.00 93.94 105 TRP A C 1
ATOM 888 O O . TRP A 1 105 ? -15.485 -2.305 -3.701 1.00 93.94 105 TRP A O 1
ATOM 898 N N . LYS A 1 106 ? -16.260 -4.219 -2.782 1.00 93.19 106 LYS A N 1
ATOM 899 C CA . LYS A 1 106 ? -15.963 -5.088 -3.926 1.00 93.19 106 LYS A CA 1
ATOM 900 C C . LYS A 1 106 ? -16.676 -4.592 -5.180 1.00 93.19 106 LYS A C 1
ATOM 902 O O . LYS A 1 106 ? -16.020 -4.391 -6.197 1.00 93.19 106 LYS A O 1
ATOM 907 N N . ASN A 1 107 ? -17.984 -4.352 -5.096 1.00 93.25 107 ASN A N 1
ATOM 908 C CA . ASN A 1 107 ? -18.788 -3.886 -6.225 1.00 93.25 107 ASN A CA 1
ATOM 909 C C . ASN A 1 107 ? -18.299 -2.520 -6.710 1.00 93.25 107 ASN A C 1
ATOM 911 O O . ASN A 1 107 ? -18.014 -2.359 -7.894 1.00 93.25 107 ASN A O 1
ATOM 915 N N . TYR A 1 108 ? -18.098 -1.570 -5.789 1.00 93.12 108 TYR A N 1
ATOM 916 C CA . TYR A 1 108 ? -17.598 -0.237 -6.129 1.00 93.12 108 TYR A CA 1
ATOM 917 C C . TYR A 1 108 ? -16.275 -0.285 -6.905 1.00 93.12 108 TYR A C 1
ATOM 919 O O . TYR A 1 108 ? -16.170 0.289 -7.987 1.00 93.12 108 TYR A O 1
ATOM 927 N N . PHE A 1 109 ? -15.266 -0.990 -6.383 1.00 93.25 109 PHE A N 1
ATOM 928 C CA . PHE A 1 109 ? -13.967 -1.069 -7.050 1.00 93.25 109 PHE A CA 1
ATOM 929 C C . PHE A 1 109 ? -13.995 -1.925 -8.316 1.00 93.25 109 PHE A C 1
ATOM 931 O O . PHE A 1 109 ? -13.265 -1.612 -9.252 1.00 93.25 109 PHE A O 1
ATOM 938 N N . SER A 1 110 ? -14.848 -2.950 -8.383 1.00 91.75 110 SER A N 1
ATOM 939 C CA . SER A 1 110 ? -15.051 -3.725 -9.610 1.00 91.75 110 SER A CA 1
ATOM 940 C C . SER A 1 110 ? -15.549 -2.828 -10.743 1.00 91.75 110 SER A C 1
ATOM 942 O O . SER A 1 110 ? -14.943 -2.807 -11.810 1.00 91.75 110 SER A O 1
ATOM 944 N N . HIS A 1 111 ? -16.584 -2.020 -10.496 1.00 90.38 111 HIS A N 1
ATOM 945 C CA . HIS A 1 111 ? -17.085 -1.066 -11.488 1.00 90.38 111 HIS A CA 1
ATOM 946 C C . HIS A 1 111 ? -16.054 0.011 -11.834 1.00 90.38 111 HIS A C 1
ATOM 948 O O . HIS A 1 111 ? -15.895 0.360 -13.001 1.00 90.38 111 HIS A O 1
ATOM 954 N N . LEU A 1 112 ? -15.327 0.522 -10.835 1.00 89.75 112 LEU A N 1
ATOM 955 C CA . LEU A 1 112 ? -14.333 1.573 -11.045 1.00 89.75 112 LEU A CA 1
ATOM 956 C C . LEU A 1 112 ? -13.140 1.104 -11.893 1.00 89.75 112 LEU A C 1
ATOM 958 O O . LEU A 1 112 ? -12.624 1.877 -12.696 1.00 89.75 112 LEU A O 1
ATOM 962 N N . PHE A 1 113 ? -12.666 -0.127 -11.685 1.00 87.62 113 PHE A N 1
ATOM 963 C CA . PHE A 1 113 ? -11.471 -0.641 -12.356 1.00 87.62 113 PHE A CA 1
ATOM 964 C C . PHE A 1 113 ? -11.769 -1.340 -13.686 1.00 87.62 113 PHE A C 1
ATOM 966 O O . PHE A 1 113 ? -10.916 -1.314 -14.569 1.00 87.62 113 PHE A O 1
ATOM 973 N N . ASN A 1 114 ? -12.964 -1.907 -13.864 1.00 85.19 114 ASN A N 1
ATOM 974 C CA . ASN A 1 114 ? -13.332 -2.670 -15.060 1.00 85.19 114 ASN A CA 1
ATOM 975 C C . ASN A 1 114 ? -14.193 -1.851 -16.033 1.00 85.19 114 ASN A C 1
ATOM 977 O O . ASN A 1 114 ? -15.252 -2.293 -16.476 1.00 85.19 114 ASN A O 1
ATOM 981 N N . VAL A 1 115 ? -13.750 -0.639 -16.379 1.00 77.62 115 VAL A N 1
ATOM 982 C CA . VAL A 1 115 ? -14.425 0.152 -17.416 1.00 77.62 115 VAL A CA 1
ATOM 983 C C . VAL A 1 115 ? -14.108 -0.468 -18.775 1.00 77.62 115 VAL A C 1
ATOM 985 O O . VAL A 1 115 ? -12.992 -0.325 -19.277 1.00 77.62 115 VAL A O 1
ATOM 988 N N . HIS A 1 116 ? -15.087 -1.132 -19.391 1.00 63.94 116 HIS A N 1
ATOM 989 C CA . HIS A 1 116 ? -15.010 -1.557 -20.789 1.00 63.94 116 HIS A CA 1
ATOM 990 C C . HIS A 1 116 ? -15.029 -0.321 -21.696 1.00 63.94 116 HIS A C 1
ATOM 992 O O . HIS A 1 116 ? -16.060 0.060 -22.245 1.00 63.94 116 HIS A O 1
ATOM 998 N N . ARG A 1 117 ? -13.887 0.359 -21.827 1.00 59.00 117 ARG A N 1
ATOM 999 C CA . ARG A 1 117 ? -13.715 1.354 -22.881 1.00 59.00 117 ARG A CA 1
ATOM 1000 C C . ARG A 1 117 ? -13.608 0.607 -24.203 1.00 59.00 117 ARG A C 1
ATOM 1002 O O . ARG A 1 117 ? -12.556 0.065 -24.524 1.00 59.00 117 ARG A O 1
ATOM 1009 N N . VAL A 1 118 ? -14.697 0.614 -24.966 1.00 52.91 118 VAL A N 1
ATOM 1010 C CA . VAL A 1 118 ? -14.651 0.445 -26.420 1.00 52.91 118 VAL A CA 1
ATOM 1011 C C . VAL A 1 118 ? -14.034 1.730 -26.958 1.00 52.91 118 VAL A C 1
ATOM 1013 O O . VAL A 1 118 ? -14.713 2.705 -27.258 1.00 52.91 118 VAL A O 1
ATOM 1016 N N . SER A 1 119 ? -12.716 1.819 -26.912 1.00 56.16 119 SER A N 1
ATOM 1017 C CA . SER A 1 119 ? -11.999 2.801 -27.706 1.00 56.16 119 SER A CA 1
ATOM 1018 C C . SER A 1 119 ? -11.332 1.996 -28.796 1.00 56.16 119 SER A C 1
ATOM 1020 O O . SER A 1 119 ? -10.628 1.040 -28.475 1.00 56.16 119 SER A O 1
ATOM 1022 N N . ASP A 1 120 ? -11.575 2.367 -30.051 1.00 54.41 120 ASP A N 1
ATOM 1023 C CA . ASP A 1 120 ? -10.781 1.921 -31.189 1.00 54.41 120 ASP A CA 1
ATOM 1024 C C . ASP A 1 120 ? -9.341 2.363 -30.927 1.00 54.41 120 ASP A C 1
ATOM 1026 O O . ASP A 1 120 ? -8.900 3.447 -31.322 1.00 54.41 120 ASP A O 1
ATOM 1030 N N . VAL A 1 121 ? -8.607 1.561 -30.157 1.00 56.09 121 VAL A N 1
ATOM 1031 C CA . VAL A 1 121 ? -7.165 1.681 -30.066 1.00 56.09 121 VAL A CA 1
ATOM 1032 C C . VAL A 1 121 ? -6.720 1.373 -31.477 1.00 56.09 121 VAL A C 1
ATOM 1034 O O . VAL A 1 121 ? -6.721 0.214 -31.883 1.00 56.09 121 VAL A O 1
ATOM 1037 N N . ARG A 1 122 ? -6.414 2.417 -32.255 1.00 58.19 122 ARG A N 1
ATOM 1038 C CA . ARG A 1 122 ? -5.710 2.250 -33.520 1.00 58.19 122 ARG A CA 1
ATOM 1039 C C . ARG A 1 122 ? -4.449 1.473 -33.169 1.00 58.19 122 ARG A C 1
ATOM 1041 O O . ARG A 1 122 ? -3.527 2.038 -32.580 1.00 58.19 122 ARG A O 1
ATOM 1048 N N . GLN A 1 123 ? -4.452 0.170 -33.442 1.00 52.47 123 GLN A N 1
ATOM 1049 C CA . GLN A 1 123 ? -3.253 -0.645 -33.414 1.00 52.47 123 GLN A CA 1
ATOM 1050 C C . GLN A 1 123 ? -2.381 -0.087 -34.525 1.00 52.47 123 GLN A C 1
ATOM 1052 O O . GLN A 1 123 ? -2.533 -0.410 -35.697 1.00 52.47 123 GLN A O 1
ATOM 1057 N N . ILE A 1 124 ? -1.522 0.853 -34.156 1.00 59.81 124 ILE A N 1
ATOM 1058 C CA . ILE A 1 124 ? -0.402 1.209 -34.999 1.00 59.81 124 ILE A CA 1
ATOM 1059 C C . ILE A 1 124 ? 0.508 -0.012 -34.902 1.00 59.81 124 ILE A C 1
ATOM 1061 O O . ILE A 1 124 ? 1.083 -0.262 -33.843 1.00 59.81 124 ILE A O 1
ATOM 1065 N N . GLU A 1 125 ? 0.576 -0.814 -35.965 1.00 52.69 125 GLU A N 1
ATOM 1066 C CA . GLU A 1 125 ? 1.617 -1.830 -36.110 1.00 52.69 125 GLU A CA 1
ATOM 1067 C C . GLU A 1 125 ? 2.958 -1.106 -36.200 1.00 52.69 125 GLU A C 1
ATOM 1069 O O . GLU A 1 125 ? 3.436 -0.731 -37.269 1.00 52.69 125 GLU A O 1
ATOM 1074 N N . ILE A 1 126 ? 3.567 -0.854 -35.047 1.00 58.84 126 ILE A N 1
ATOM 1075 C CA . ILE A 1 126 ? 4.932 -0.359 -34.999 1.00 58.84 126 ILE A CA 1
ATOM 1076 C C . ILE A 1 126 ? 5.816 -1.570 -35.290 1.00 58.84 126 ILE A C 1
ATOM 1078 O O . ILE A 1 126 ? 6.056 -2.395 -34.411 1.00 58.84 126 ILE A O 1
ATOM 1082 N N . HIS A 1 127 ? 6.282 -1.696 -36.533 1.00 50.47 127 HIS A N 1
ATOM 1083 C CA . HIS A 1 127 ? 7.343 -2.635 -36.891 1.00 50.47 127 HIS A CA 1
ATOM 1084 C C . HIS A 1 127 ? 8.654 -2.158 -36.255 1.00 50.47 127 HIS A C 1
ATOM 1086 O O . HIS A 1 127 ? 9.459 -1.456 -36.865 1.00 50.47 127 HIS A O 1
ATOM 1092 N N . THR A 1 128 ? 8.852 -2.489 -34.983 1.00 58.44 128 THR A N 1
ATOM 1093 C CA . THR A 1 128 ? 10.156 -2.367 -34.338 1.00 58.44 128 THR A CA 1
ATOM 1094 C C . THR A 1 128 ? 10.998 -3.578 -34.701 1.00 58.44 128 THR A C 1
ATOM 1096 O O . THR A 1 128 ? 10.537 -4.707 -34.552 1.00 58.44 128 THR A O 1
ATOM 1099 N N . VAL A 1 129 ? 12.242 -3.348 -35.130 1.00 60.12 129 VAL A N 1
ATOM 1100 C CA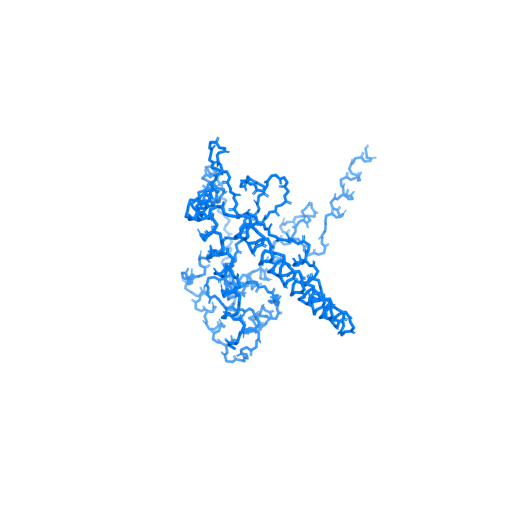 . VAL A 1 129 ? 13.274 -4.394 -35.159 1.00 60.12 129 VAL A CA 1
ATOM 1101 C C . VAL A 1 129 ? 13.281 -5.054 -33.784 1.00 60.12 129 VAL A C 1
ATOM 1103 O O . VAL A 1 129 ? 13.357 -4.342 -32.780 1.00 60.12 129 VAL A O 1
ATOM 1106 N N . GLU A 1 130 ? 13.143 -6.378 -33.740 1.00 58.88 130 GLU A N 1
ATOM 1107 C CA . GLU A 1 130 ? 13.159 -7.150 -32.502 1.00 58.88 130 GLU A CA 1
ATOM 1108 C C . GLU A 1 130 ? 14.492 -6.874 -31.800 1.00 58.88 130 GLU A C 1
ATOM 1110 O O . GLU A 1 130 ? 15.561 -7.331 -32.215 1.00 58.88 130 GLU A O 1
ATOM 1115 N N . LEU A 1 131 ? 14.457 -5.987 -30.805 1.00 62.19 131 LEU A N 1
ATOM 1116 C CA . LEU A 1 131 ? 15.663 -5.586 -30.109 1.00 62.19 131 LEU A CA 1
ATOM 1117 C C . LEU A 1 131 ? 16.098 -6.807 -29.307 1.00 62.19 131 LEU A C 1
ATOM 1119 O O . LEU A 1 131 ? 15.360 -7.248 -28.426 1.00 62.19 131 LEU A O 1
ATOM 1123 N N . LEU A 1 132 ? 17.276 -7.355 -29.610 1.00 69.56 132 LEU A N 1
ATOM 1124 C CA . LEU A 1 132 ? 17.841 -8.472 -28.861 1.00 69.56 132 LEU A CA 1
ATOM 1125 C C . LEU A 1 132 ? 18.146 -7.989 -27.433 1.00 69.56 132 LEU A C 1
ATOM 1127 O O . LEU A 1 132 ? 19.226 -7.472 -27.141 1.00 69.56 132 LEU A O 1
ATOM 1131 N N . LEU A 1 133 ? 17.147 -8.058 -26.554 1.00 79.31 133 LEU A N 1
ATOM 1132 C CA . LEU A 1 133 ? 17.262 -7.590 -25.184 1.00 79.31 133 LEU A CA 1
ATOM 1133 C C . LEU A 1 133 ? 18.064 -8.623 -24.395 1.00 79.31 133 LEU A C 1
ATOM 1135 O O . LEU A 1 133 ? 17.634 -9.773 -24.295 1.00 79.31 133 LEU A O 1
ATOM 1139 N N . PRO A 1 134 ? 19.200 -8.236 -23.793 1.00 88.31 134 PRO A N 1
ATOM 1140 C CA . PRO A 1 134 ? 19.973 -9.167 -22.995 1.00 88.31 134 PRO A CA 1
ATOM 1141 C C . PRO A 1 134 ? 19.163 -9.614 -21.779 1.00 88.31 134 PRO A C 1
ATOM 1143 O O . PRO A 1 134 ? 18.350 -8.853 -21.230 1.00 88.31 134 PRO A O 1
ATOM 1146 N N . ASP A 1 135 ? 19.450 -10.825 -21.311 1.00 91.19 135 ASP A N 1
ATOM 1147 C CA . ASP A 1 135 ? 18.911 -11.345 -20.061 1.00 91.19 135 ASP A CA 1
ATOM 1148 C C . ASP A 1 135 ? 19.077 -10.331 -18.925 1.00 91.19 135 ASP A C 1
ATOM 1150 O O . ASP A 1 135 ? 20.055 -9.580 -18.835 1.00 91.19 135 ASP A O 1
ATOM 1154 N N . THR A 1 136 ? 18.102 -10.302 -18.020 1.00 93.00 136 THR A N 1
ATOM 1155 C CA . THR A 1 136 ? 18.221 -9.526 -16.783 1.00 93.00 136 THR A CA 1
ATOM 1156 C C . THR A 1 136 ? 19.454 -9.950 -16.002 1.00 93.00 136 THR A C 1
ATOM 1158 O O . THR A 1 136 ? 19.633 -11.133 -15.712 1.00 93.00 136 THR A O 1
ATOM 1161 N N . SER A 1 137 ? 20.289 -8.986 -15.624 1.00 95.12 137 SER A N 1
ATOM 1162 C CA . SER A 1 137 ? 21.517 -9.239 -14.870 1.00 95.12 137 SER A CA 1
ATOM 1163 C C . SER A 1 137 ? 21.253 -9.357 -13.358 1.00 95.12 137 SER A C 1
ATOM 1165 O O . SER A 1 137 ? 20.309 -8.750 -12.837 1.00 95.12 137 SER A O 1
ATOM 1167 N N . PRO A 1 138 ? 22.115 -10.060 -12.595 1.00 96.00 138 PRO A N 1
ATOM 1168 C CA . PRO A 1 138 ? 22.043 -10.056 -11.131 1.00 96.00 138 PRO A CA 1
ATOM 1169 C C . PRO A 1 138 ? 22.148 -8.645 -10.529 1.00 96.00 138 PRO A C 1
ATOM 1171 O O . PRO A 1 138 ? 21.569 -8.368 -9.478 1.00 96.00 138 PRO A O 1
ATOM 1174 N N . PHE A 1 139 ? 22.874 -7.744 -11.199 1.00 95.94 139 PHE A N 1
ATOM 1175 C CA . PHE A 1 139 ? 23.050 -6.359 -10.767 1.00 95.94 139 PHE A CA 1
ATOM 1176 C C . PHE A 1 139 ? 21.742 -5.563 -10.831 1.00 95.94 139 PHE A C 1
ATOM 1178 O O . PHE A 1 139 ? 21.423 -4.826 -9.896 1.00 95.94 139 PHE A O 1
ATOM 1185 N N . GLU A 1 140 ? 20.951 -5.735 -11.893 1.00 96.50 140 GLU A N 1
ATOM 1186 C CA . GLU A 1 140 ? 19.634 -5.099 -12.013 1.00 96.50 140 GLU A CA 1
ATOM 1187 C C . GLU A 1 140 ? 18.696 -5.550 -10.891 1.00 96.50 140 GLU A C 1
ATOM 1189 O O . GLU A 1 140 ? 18.017 -4.723 -10.281 1.00 96.50 140 GLU A O 1
ATOM 1194 N N . VAL A 1 141 ? 18.719 -6.845 -10.561 1.00 97.25 141 VAL A N 1
ATOM 1195 C CA . VAL A 1 141 ? 17.943 -7.406 -9.447 1.00 97.25 141 VAL A CA 1
ATOM 1196 C C . VAL A 1 141 ? 18.395 -6.819 -8.112 1.00 97.25 141 VAL A C 1
ATOM 1198 O O . VAL A 1 141 ? 17.560 -6.339 -7.346 1.00 97.25 141 VAL A O 1
ATOM 1201 N N . GLY A 1 142 ? 19.703 -6.797 -7.841 1.00 97.31 142 GLY A N 1
ATOM 1202 C CA . GLY A 1 142 ? 20.251 -6.191 -6.624 1.00 97.31 142 GLY A CA 1
ATOM 1203 C C . GLY A 1 142 ? 19.868 -4.713 -6.489 1.00 97.31 142 GLY A C 1
ATOM 1204 O O . GLY A 1 142 ? 19.402 -4.278 -5.433 1.00 97.31 142 GLY A O 1
ATOM 1205 N N . SER A 1 143 ? 19.967 -3.960 -7.586 1.00 97.06 143 SER A N 1
ATOM 1206 C CA . SER A 1 143 ? 19.575 -2.549 -7.652 1.00 97.06 143 SER A CA 1
ATOM 1207 C C . SER A 1 143 ? 18.078 -2.346 -7.401 1.00 97.06 143 SER A C 1
ATOM 1209 O O . SER A 1 143 ? 17.686 -1.458 -6.640 1.00 97.06 143 SER A O 1
ATOM 1211 N N . ALA A 1 144 ? 17.221 -3.183 -7.986 1.00 97.69 144 ALA A N 1
ATOM 1212 C CA . ALA A 1 144 ? 15.778 -3.142 -7.766 1.00 97.69 144 ALA A CA 1
ATOM 1213 C C . ALA A 1 144 ? 15.392 -3.502 -6.318 1.00 97.69 144 ALA A C 1
ATOM 1215 O O . ALA A 1 144 ? 14.537 -2.841 -5.726 1.00 97.69 144 ALA A O 1
ATOM 1216 N N . ILE A 1 145 ? 16.064 -4.484 -5.706 1.00 97.62 145 ILE A N 1
ATOM 1217 C CA . ILE A 1 145 ? 15.874 -4.838 -4.289 1.00 97.62 145 ILE A CA 1
ATOM 1218 C C . ILE A 1 145 ? 16.264 -3.668 -3.378 1.00 97.62 145 ILE A C 1
ATOM 1220 O O . ILE A 1 145 ? 15.534 -3.345 -2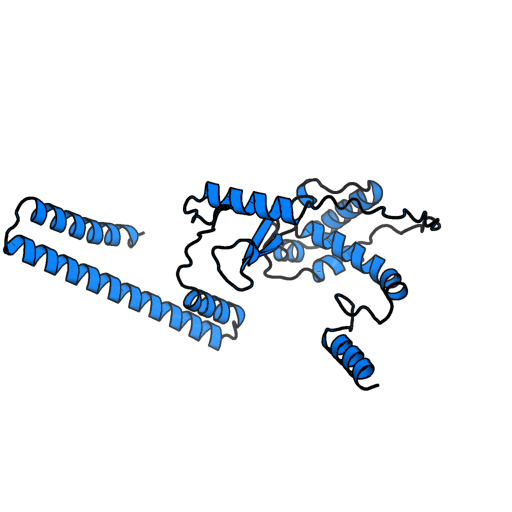.438 1.00 97.62 145 ILE A O 1
ATOM 1224 N N . ALA A 1 146 ? 17.379 -2.990 -3.664 1.00 96.19 146 ALA A N 1
ATOM 1225 C CA . ALA A 1 146 ? 17.821 -1.830 -2.890 1.00 96.19 146 ALA A CA 1
ATOM 1226 C C . ALA A 1 146 ? 16.809 -0.668 -2.936 1.00 96.19 146 ALA A C 1
ATOM 1228 O O . ALA A 1 146 ? 16.591 0.002 -1.918 1.00 96.19 146 ALA A O 1
ATOM 1229 N N . LYS A 1 147 ? 16.139 -0.476 -4.083 1.00 95.69 147 LYS A N 1
ATOM 1230 C CA . LYS A 1 147 ? 1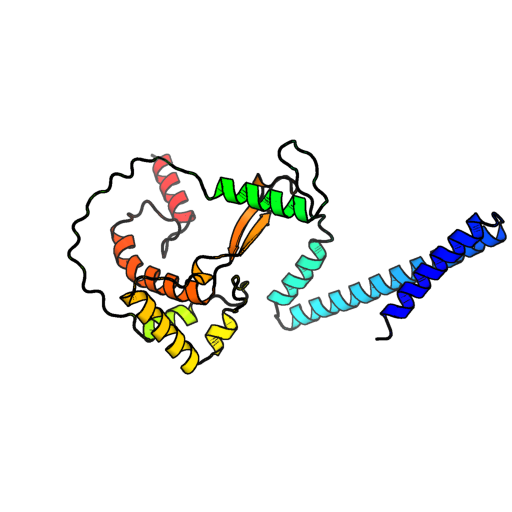5.081 0.529 -4.292 1.00 95.69 147 LYS A CA 1
ATOM 1231 C C . LYS A 1 147 ? 13.775 0.221 -3.541 1.00 95.69 147 LYS A C 1
ATOM 1233 O O . LYS A 1 147 ? 12.941 1.120 -3.394 1.00 95.69 147 LYS A O 1
ATOM 1238 N N . LEU A 1 148 ? 13.571 -0.998 -3.027 1.00 95.94 148 LEU A N 1
ATOM 1239 C CA . LEU A 1 148 ? 12.360 -1.329 -2.271 1.00 95.94 148 LEU A CA 1
ATOM 1240 C C . LEU A 1 148 ? 12.230 -0.456 -1.014 1.00 95.94 148 LEU A C 1
ATOM 1242 O O . LEU A 1 148 ? 13.097 -0.428 -0.128 1.00 95.94 148 LEU A O 1
ATOM 1246 N N . LYS A 1 149 ? 11.093 0.241 -0.916 1.00 92.94 149 LYS A N 1
ATOM 1247 C CA . LYS A 1 149 ? 10.761 1.085 0.234 1.00 92.94 149 LYS A CA 1
ATOM 1248 C C . LYS A 1 149 ? 10.465 0.213 1.451 1.00 92.94 149 LYS A C 1
ATOM 1250 O O . LYS A 1 149 ? 9.580 -0.637 1.411 1.00 92.94 149 LYS A O 1
ATOM 1255 N N . ARG A 1 150 ? 11.175 0.487 2.545 1.00 92.31 150 ARG A N 1
ATOM 1256 C CA . ARG A 1 150 ? 10.911 -0.107 3.860 1.00 92.31 150 ARG A CA 1
ATOM 1257 C C . ARG A 1 150 ? 9.591 0.409 4.423 1.00 92.31 150 ARG A C 1
ATOM 1259 O O . ARG A 1 150 ? 9.127 1.497 4.065 1.00 92.31 150 ARG A O 1
ATOM 1266 N N . TYR A 1 151 ? 9.035 -0.362 5.342 1.00 89.94 151 TYR A N 1
ATOM 1267 C CA . TYR A 1 151 ? 7.884 -0.035 6.163 1.00 89.94 151 TYR A CA 1
ATOM 1268 C C . TYR A 1 151 ? 6.600 0.151 5.364 1.00 89.94 151 TYR A C 1
ATOM 1270 O O . TYR A 1 151 ? 5.760 0.999 5.678 1.00 89.94 151 TYR A O 1
ATOM 1278 N N . LYS A 1 152 ? 6.481 -0.626 4.290 1.00 91.31 152 LYS A N 1
ATOM 1279 C CA . LYS A 1 152 ? 5.296 -0.692 3.445 1.00 91.31 152 LYS A CA 1
ATOM 1280 C C . LYS A 1 152 ? 4.574 -2.003 3.698 1.00 91.31 152 LYS A C 1
ATOM 1282 O O . LYS A 1 152 ? 5.202 -3.006 4.016 1.00 91.31 152 LYS A O 1
ATOM 1287 N N . SER A 1 153 ? 3.255 -1.968 3.557 1.00 92.75 153 SER A N 1
ATOM 1288 C CA . SER A 1 153 ? 2.430 -3.164 3.673 1.00 92.75 153 SER A CA 1
ATOM 1289 C C . SER A 1 153 ? 2.796 -4.172 2.574 1.00 92.75 153 SER A C 1
ATOM 1291 O O . SER A 1 153 ? 3.042 -3.750 1.434 1.00 92.75 153 SER A O 1
ATOM 1293 N N . PRO A 1 154 ? 2.845 -5.473 2.905 1.00 93.50 154 PRO A N 1
ATOM 1294 C CA . PRO A 1 154 ? 3.097 -6.524 1.931 1.00 93.50 154 PRO A CA 1
ATOM 1295 C C . PRO A 1 154 ? 1.886 -6.722 1.007 1.00 93.50 154 PRO A C 1
ATOM 1297 O O . PRO A 1 154 ? 0.818 -6.146 1.233 1.00 93.50 154 PRO A O 1
ATOM 1300 N N . GLY A 1 155 ? 2.072 -7.516 -0.048 1.00 92.12 155 GLY A N 1
ATOM 1301 C CA . GLY A 1 155 ? 0.972 -7.983 -0.890 1.00 92.12 155 GLY A CA 1
ATOM 1302 C C . GLY A 1 155 ? 0.195 -9.127 -0.234 1.00 92.12 155 GLY A C 1
ATOM 1303 O O . GLY A 1 155 ? 0.309 -9.367 0.969 1.00 92.12 155 GLY A O 1
ATOM 1304 N N . SER A 1 156 ? -0.576 -9.863 -1.037 1.00 91.00 156 SER A N 1
ATOM 1305 C CA . SER A 1 156 ? -1.284 -11.079 -0.604 1.00 91.00 156 SER A CA 1
ATOM 1306 C C . SER A 1 156 ? -0.344 -12.150 -0.042 1.00 91.00 156 SER A C 1
ATOM 1308 O O . SER A 1 156 ? -0.713 -12.840 0.903 1.00 91.00 156 SER A O 1
ATOM 1310 N N . ASP A 1 157 ? 0.891 -12.209 -0.547 1.00 90.38 157 ASP A N 1
ATOM 1311 C CA . ASP A 1 157 ? 1.960 -13.118 -0.114 1.00 90.38 157 ASP A CA 1
ATOM 1312 C C . ASP A 1 157 ? 2.501 -12.864 1.306 1.00 90.38 157 ASP A C 1
ATOM 1314 O O . ASP A 1 157 ? 3.262 -13.679 1.823 1.00 90.38 157 ASP A O 1
ATOM 1318 N N . GLN A 1 158 ? 2.136 -11.747 1.945 1.00 92.00 158 GLN A N 1
ATOM 1319 C CA . GLN A 1 158 ? 2.638 -11.324 3.260 1.00 92.00 158 GLN A CA 1
ATOM 1320 C C . GLN A 1 158 ? 4.168 -11.141 3.340 1.00 92.00 158 GLN A C 1
ATOM 1322 O O . GLN A 1 158 ? 4.722 -10.991 4.432 1.00 92.00 158 GLN A O 1
ATOM 1327 N N . ILE A 1 159 ? 4.871 -11.070 2.201 1.00 92.75 159 ILE A N 1
ATOM 1328 C CA . ILE A 1 159 ? 6.329 -10.911 2.172 1.00 92.75 159 ILE A CA 1
ATOM 1329 C C . ILE A 1 159 ? 6.696 -9.425 2.228 1.00 92.75 159 ILE A C 1
ATOM 1331 O O . ILE A 1 159 ? 6.517 -8.656 1.275 1.00 92.75 159 ILE A O 1
ATOM 1335 N N . LEU A 1 160 ? 7.273 -9.020 3.359 1.00 94.94 160 LEU A N 1
ATOM 1336 C CA . LEU A 1 160 ? 7.787 -7.669 3.577 1.00 94.94 160 LEU A CA 1
ATOM 1337 C C . LEU A 1 160 ? 9.049 -7.392 2.752 1.00 94.94 160 LEU A C 1
ATOM 1339 O O . LEU A 1 160 ? 9.923 -8.246 2.592 1.00 94.94 160 LEU A O 1
ATOM 1343 N N . ALA A 1 161 ? 9.186 -6.148 2.293 1.00 95.50 161 ALA A N 1
ATOM 1344 C CA . ALA A 1 161 ? 10.362 -5.690 1.556 1.00 95.50 161 ALA A CA 1
ATOM 1345 C C . ALA A 1 161 ? 11.658 -5.835 2.374 1.00 95.50 161 ALA A C 1
ATOM 1347 O O . ALA A 1 161 ? 12.722 -6.105 1.823 1.00 95.50 161 ALA A O 1
ATOM 1348 N N . GLU A 1 162 ? 11.574 -5.669 3.691 1.00 95.69 162 GLU A N 1
ATOM 1349 C CA . GLU A 1 162 ? 12.675 -5.829 4.635 1.00 95.69 162 GLU A CA 1
ATOM 1350 C C . GLU A 1 162 ? 13.244 -7.244 4.616 1.00 95.69 162 GLU A C 1
ATOM 1352 O O . GLU A 1 162 ? 14.463 -7.396 4.608 1.00 95.69 162 GLU A O 1
ATOM 1357 N N . LEU A 1 163 ? 12.380 -8.261 4.543 1.00 96.06 163 LEU A N 1
ATOM 1358 C CA . LEU A 1 163 ? 12.802 -9.660 4.474 1.00 96.06 163 LEU A CA 1
ATOM 1359 C C . LEU A 1 163 ? 13.550 -9.929 3.170 1.00 96.06 163 LEU A C 1
ATOM 1361 O O . LEU A 1 163 ? 14.614 -10.540 3.180 1.00 96.06 163 LEU A O 1
ATOM 1365 N N . VAL A 1 164 ? 13.050 -9.397 2.052 1.00 96.38 164 VAL A N 1
ATOM 1366 C CA . VAL A 1 164 ? 13.714 -9.541 0.749 1.00 96.38 164 VAL A CA 1
ATOM 1367 C C . VAL A 1 164 ? 15.078 -8.848 0.736 1.00 96.38 164 VAL A C 1
ATOM 1369 O O . VAL A 1 164 ? 16.066 -9.399 0.249 1.00 96.38 164 VAL A O 1
ATOM 1372 N N . ARG A 1 165 ? 15.162 -7.649 1.322 1.00 96.38 165 ARG A N 1
ATOM 1373 C CA . ARG A 1 165 ? 16.424 -6.909 1.454 1.00 96.38 165 ARG A CA 1
ATOM 1374 C C . ARG A 1 165 ? 17.425 -7.632 2.358 1.00 96.38 165 ARG A C 1
ATOM 1376 O O . ARG A 1 165 ? 18.608 -7.640 2.036 1.00 96.38 165 ARG A O 1
ATOM 1383 N N . ALA A 1 166 ? 16.961 -8.239 3.450 1.00 96.00 166 ALA A N 1
ATOM 1384 C CA . ALA A 1 166 ? 17.797 -8.957 4.413 1.00 96.00 166 ALA A CA 1
ATOM 1385 C C . ALA A 1 166 ? 18.145 -10.397 3.992 1.00 96.00 166 ALA A C 1
ATOM 1387 O O . ALA A 1 166 ? 19.077 -10.975 4.540 1.00 96.00 166 ALA A O 1
ATOM 1388 N N . GLY A 1 167 ? 17.446 -10.978 3.011 1.00 93.56 167 GLY A N 1
ATOM 1389 C CA . GLY A 1 167 ? 17.592 -12.390 2.627 1.00 93.56 167 GLY A CA 1
ATOM 1390 C C . GLY A 1 167 ? 18.915 -12.782 1.953 1.00 93.56 167 GLY A C 1
ATOM 1391 O O . GLY A 1 167 ? 19.109 -13.951 1.618 1.00 93.56 167 GLY A O 1
ATOM 1392 N N . GLY A 1 168 ? 19.832 -11.831 1.761 1.00 95.12 168 GLY A N 1
ATOM 1393 C CA . GLY A 1 168 ? 21.199 -12.084 1.311 1.00 95.12 168 GLY A CA 1
ATOM 1394 C C . GLY A 1 168 ? 21.323 -12.661 -0.104 1.00 95.12 168 GLY A C 1
ATOM 1395 O O . GLY A 1 168 ? 20.363 -12.758 -0.871 1.00 95.12 168 GLY A O 1
ATOM 1396 N N . LYS A 1 169 ? 22.553 -13.066 -0.452 1.00 95.75 169 LYS A N 1
ATOM 1397 C CA . LYS A 1 169 ? 22.920 -13.498 -1.813 1.00 95.75 169 LYS A CA 1
ATOM 1398 C C . LYS A 1 169 ? 22.097 -14.690 -2.311 1.00 95.75 169 LYS A C 1
ATOM 1400 O O . LYS A 1 169 ? 21.744 -14.727 -3.484 1.00 95.75 169 LYS A O 1
ATOM 1405 N N . ILE A 1 170 ? 21.770 -15.640 -1.431 1.00 96.69 170 ILE A N 1
ATOM 1406 C CA . ILE A 1 170 ? 21.020 -16.853 -1.795 1.00 96.69 170 ILE A CA 1
ATOM 1407 C C . ILE A 1 170 ? 19.606 -16.489 -2.259 1.00 96.69 170 ILE A C 1
ATOM 1409 O O . ILE A 1 170 ? 19.184 -16.922 -3.333 1.00 96.69 170 ILE A O 1
ATOM 1413 N N . LEU A 1 171 ? 18.885 -15.663 -1.491 1.00 96.81 171 LEU A N 1
ATOM 1414 C CA . LEU A 1 171 ? 17.544 -15.229 -1.878 1.00 96.81 171 LEU A CA 1
ATOM 1415 C C . LEU A 1 171 ? 17.588 -14.379 -3.151 1.00 96.81 171 LEU A C 1
ATOM 1417 O O . LEU A 1 171 ? 16.780 -14.587 -4.053 1.00 96.81 171 LEU A O 1
ATOM 1421 N N . HIS A 1 172 ? 18.544 -13.453 -3.251 1.00 97.19 172 HIS A N 1
ATOM 1422 C CA . HIS A 1 172 ? 18.681 -12.581 -4.424 1.00 97.19 172 HIS A CA 1
ATOM 1423 C C . HIS A 1 172 ? 18.963 -13.391 -5.693 1.00 97.19 172 HIS A C 1
ATOM 1425 O O . HIS A 1 172 ? 18.352 -13.131 -6.727 1.00 97.19 172 HIS A O 1
ATOM 1431 N N . TYR A 1 173 ? 19.796 -14.432 -5.599 1.00 97.25 173 TYR A N 1
ATOM 1432 C CA . TYR A 1 173 ? 20.038 -15.374 -6.692 1.00 97.25 173 TYR A CA 1
ATOM 1433 C C . TYR A 1 173 ? 18.768 -16.138 -7.096 1.00 97.25 173 TYR A C 1
ATOM 1435 O O . TYR A 1 173 ? 18.469 -16.264 -8.282 1.00 97.25 173 TYR A O 1
ATOM 1443 N N . LYS A 1 174 ? 17.971 -16.615 -6.131 1.00 97.19 174 LYS A N 1
ATOM 1444 C CA . LYS A 1 174 ? 16.696 -17.294 -6.427 1.00 97.19 174 LYS A CA 1
ATOM 1445 C C . LYS A 1 174 ? 15.686 -16.360 -7.101 1.00 97.19 174 LYS A C 1
ATOM 1447 O O . LYS A 1 174 ? 15.050 -16.769 -8.069 1.00 97.19 174 LYS A O 1
ATOM 1452 N N . ILE A 1 175 ? 15.580 -15.112 -6.640 1.00 96.62 175 ILE A N 1
ATOM 1453 C CA . ILE A 1 175 ? 14.744 -14.080 -7.276 1.00 96.62 175 ILE A CA 1
ATOM 1454 C C . ILE A 1 175 ? 15.222 -13.815 -8.705 1.00 96.62 175 ILE A C 1
ATOM 1456 O O . ILE A 1 175 ? 14.407 -13.749 -9.620 1.00 96.62 175 ILE A O 1
ATOM 1460 N N . HIS A 1 176 ? 16.533 -13.717 -8.919 1.00 97.50 176 HIS A N 1
ATOM 1461 C CA . HIS A 1 176 ? 17.107 -13.527 -10.248 1.00 97.50 176 HIS A CA 1
ATOM 1462 C C . HIS A 1 176 ? 16.781 -14.684 -11.198 1.00 97.50 176 HIS A C 1
ATOM 1464 O O . HIS A 1 176 ? 16.299 -14.442 -12.301 1.00 97.50 176 HIS A O 1
ATOM 1470 N N . LYS A 1 177 ? 16.929 -15.940 -10.756 1.00 97.44 177 LYS A N 1
ATOM 1471 C CA . LYS A 1 177 ? 16.543 -17.118 -11.555 1.00 97.44 177 LYS A CA 1
ATOM 1472 C C . LYS A 1 177 ? 15.048 -17.142 -11.879 1.00 97.44 177 LYS A C 1
ATOM 1474 O O . LYS A 1 177 ? 14.684 -17.525 -12.989 1.00 97.44 177 LYS A O 1
ATOM 1479 N N . LEU A 1 178 ? 14.194 -16.723 -10.942 1.00 96.00 178 LEU A N 1
ATOM 1480 C CA . LEU A 1 178 ? 12.759 -16.578 -11.191 1.00 96.00 178 LEU A CA 1
ATOM 1481 C C . LEU A 1 178 ? 12.492 -15.520 -12.268 1.00 96.00 178 LEU A C 1
ATOM 1483 O O . LEU A 1 178 ? 11.751 -15.795 -13.204 1.00 96.00 178 LEU A O 1
ATOM 1487 N N . ILE A 1 179 ? 13.122 -14.347 -12.165 1.00 96.75 179 ILE A N 1
ATOM 1488 C CA . ILE A 1 179 ? 12.966 -13.261 -13.141 1.00 96.75 179 ILE A CA 1
ATOM 1489 C C . ILE A 1 179 ? 13.446 -13.696 -14.528 1.00 96.75 179 ILE A C 1
ATOM 1491 O O . ILE A 1 179 ? 12.712 -13.486 -15.483 1.00 96.75 179 ILE A O 1
ATOM 1495 N N . ILE A 1 180 ? 14.590 -14.378 -14.641 1.00 96.38 180 ILE A N 1
ATOM 1496 C CA . ILE A 1 180 ? 15.052 -14.966 -15.911 1.00 96.38 180 ILE A CA 1
ATOM 1497 C C . ILE A 1 180 ? 14.008 -15.938 -16.470 1.00 96.38 180 ILE A C 1
ATOM 1499 O O . ILE A 1 180 ? 13.677 -15.887 -17.649 1.00 96.38 180 ILE A O 1
ATOM 1503 N N . SER A 1 181 ? 13.451 -16.822 -15.634 1.00 95.94 181 SER A N 1
ATOM 1504 C CA . SER A 1 181 ? 12.421 -17.752 -16.108 1.00 95.94 181 SER A CA 1
ATOM 1505 C C . SER A 1 181 ? 11.159 -17.034 -16.584 1.00 95.94 181 SER A C 1
ATOM 1507 O O . SER A 1 181 ? 10.503 -17.552 -17.481 1.00 95.94 181 SER A O 1
ATOM 1509 N N . ILE A 1 182 ? 10.786 -15.911 -15.969 1.00 95.12 182 ILE A N 1
ATOM 1510 C CA . ILE A 1 182 ? 9.662 -15.082 -16.418 1.00 95.12 182 ILE A CA 1
ATOM 1511 C C . ILE A 1 182 ? 10.024 -14.387 -17.730 1.00 95.12 182 ILE A C 1
ATOM 1513 O O . ILE A 1 182 ? 9.188 -14.340 -18.619 1.00 95.12 182 ILE A O 1
ATOM 1517 N N . TRP A 1 183 ? 11.258 -13.894 -17.852 1.00 92.88 183 TRP A N 1
ATOM 1518 C CA . TRP A 1 183 ? 11.772 -13.210 -19.037 1.00 92.88 183 TRP A CA 1
ATOM 1519 C C . TRP A 1 183 ? 11.687 -14.100 -20.280 1.00 92.88 183 TRP A C 1
ATOM 1521 O O . TRP A 1 183 ? 11.139 -13.681 -21.285 1.00 92.88 183 TRP A O 1
ATOM 1531 N N . HIS A 1 184 ? 12.134 -15.356 -20.177 1.00 93.00 184 HIS A N 1
ATOM 1532 C CA . HIS A 1 184 ? 12.131 -16.305 -21.301 1.00 93.00 184 HIS A CA 1
ATOM 1533 C C . HIS A 1 184 ? 10.768 -16.935 -21.596 1.00 93.00 184 HIS A C 1
ATOM 1535 O O . HIS A 1 184 ? 10.497 -17.314 -22.728 1.00 93.00 184 HIS A O 1
ATOM 1541 N N . LYS A 1 185 ? 9.922 -17.127 -20.576 1.00 94.12 185 LYS A N 1
ATOM 1542 C CA . LYS A 1 185 ? 8.606 -17.778 -20.745 1.00 94.12 185 LYS A CA 1
ATOM 1543 C C . LYS A 1 185 ? 7.463 -16.792 -20.949 1.00 94.12 185 LYS A C 1
ATOM 1545 O O . LYS A 1 185 ? 6.332 -17.231 -21.131 1.00 94.12 185 LYS A O 1
ATOM 1550 N N . GLU A 1 186 ? 7.731 -15.505 -20.751 1.00 92.25 186 GLU A N 1
ATOM 1551 C CA . GLU A 1 186 ? 6.759 -14.407 -20.781 1.00 92.25 186 GLU A CA 1
ATOM 1552 C C . GLU A 1 186 ? 5.524 -14.638 -19.891 1.00 92.25 186 GLU A C 1
ATOM 1554 O O . GLU A 1 186 ? 4.443 -14.089 -20.102 1.00 92.25 186 GLU A O 1
ATOM 1559 N N . LYS A 1 187 ? 5.674 -15.457 -18.842 1.00 94.69 187 LYS A N 1
ATOM 1560 C CA . LYS A 1 187 ? 4.573 -15.876 -17.971 1.00 94.69 187 LYS A CA 1
ATOM 1561 C C . LYS A 1 187 ? 4.817 -15.446 -16.535 1.00 94.69 187 LYS A C 1
ATOM 1563 O O . LYS A 1 187 ? 5.728 -15.934 -15.867 1.00 94.69 187 LYS A O 1
ATOM 1568 N N . LEU A 1 188 ? 3.945 -14.569 -16.038 1.00 94.31 188 LEU A N 1
ATOM 1569 C CA . LEU A 1 188 ? 3.937 -14.154 -14.636 1.00 94.31 188 LEU A CA 1
ATOM 1570 C C . LEU A 1 188 ? 3.362 -15.253 -13.725 1.00 94.31 188 LEU A C 1
ATOM 1572 O O . LEU A 1 188 ? 2.383 -15.902 -14.111 1.00 94.31 188 LEU A O 1
ATOM 1576 N N . PRO A 1 189 ? 3.895 -15.416 -12.498 1.00 92.81 189 PRO A N 1
ATOM 1577 C CA . PRO A 1 189 ? 3.254 -16.218 -11.461 1.00 92.81 189 PRO A CA 1
ATOM 1578 C C . PRO A 1 189 ? 1.837 -15.713 -11.179 1.00 92.81 189 PRO A C 1
ATOM 1580 O O . PRO A 1 189 ? 1.622 -14.504 -11.086 1.00 92.81 189 PRO A O 1
ATOM 1583 N N . ASP A 1 190 ? 0.880 -16.620 -10.980 1.00 91.38 190 ASP A N 1
ATOM 1584 C CA . ASP A 1 190 ? -0.521 -16.231 -10.762 1.00 91.38 190 ASP A CA 1
ATOM 1585 C C . ASP A 1 190 ? -0.695 -15.369 -9.504 1.00 91.38 190 ASP A C 1
ATOM 1587 O O . ASP A 1 190 ? -1.404 -14.369 -9.535 1.00 91.38 190 ASP A O 1
ATOM 1591 N N . GLN A 1 191 ? 0.083 -15.640 -8.452 1.00 90.25 191 GLN A N 1
ATOM 1592 C CA . GLN A 1 191 ? 0.112 -14.822 -7.233 1.00 90.25 191 GLN A CA 1
ATOM 1593 C C . GLN A 1 191 ? 0.484 -13.349 -7.480 1.00 90.25 191 GLN A C 1
ATOM 1595 O O . GLN A 1 191 ? 0.111 -12.483 -6.695 1.00 90.25 191 GLN A O 1
ATOM 1600 N N . TRP A 1 192 ? 1.239 -13.035 -8.541 1.00 92.19 192 TRP A N 1
ATOM 1601 C CA . TRP A 1 192 ? 1.613 -11.651 -8.869 1.00 92.19 192 TRP A CA 1
ATOM 1602 C C . TRP A 1 192 ? 0.516 -10.902 -9.628 1.00 92.19 192 TRP A C 1
ATOM 1604 O O . TRP A 1 192 ? 0.574 -9.676 -9.719 1.00 92.19 192 TRP A O 1
ATOM 1614 N N . LYS A 1 193 ? -0.478 -11.623 -10.154 1.00 91.06 193 LYS A N 1
ATOM 1615 C CA . LYS A 1 193 ? -1.657 -11.048 -10.813 1.00 91.06 193 LYS A CA 1
ATOM 1616 C C . LYS A 1 193 ? -2.702 -10.583 -9.797 1.00 91.06 193 LYS A C 1
ATOM 1618 O O . LYS A 1 193 ? -3.594 -9.812 -10.137 1.00 91.06 193 LYS A O 1
ATOM 1623 N N . GLU A 1 194 ? -2.576 -11.019 -8.548 1.00 91.19 194 GLU A N 1
ATOM 1624 C CA . GLU A 1 194 ? -3.468 -10.659 -7.454 1.00 91.19 194 GLU A CA 1
ATOM 1625 C C . GLU A 1 194 ? -2.925 -9.479 -6.637 1.00 91.19 194 GLU A C 1
ATOM 1627 O O . GLU A 1 194 ? -1.719 -9.252 -6.510 1.00 91.19 194 GLU A O 1
ATOM 1632 N N . SER A 1 195 ? -3.833 -8.706 -6.040 1.00 92.81 195 SER A N 1
ATOM 1633 C CA . SER A 1 195 ? -3.473 -7.642 -5.103 1.00 92.81 195 SER A CA 1
ATOM 1634 C C . SER A 1 195 ? -4.578 -7.409 -4.080 1.00 92.81 195 SER A C 1
ATOM 1636 O O . SER A 1 195 ? -5.749 -7.679 -4.342 1.00 92.81 195 SER A O 1
ATOM 1638 N N . ILE A 1 196 ? -4.212 -6.883 -2.910 1.00 93.31 196 ILE A N 1
ATOM 1639 C CA . ILE A 1 196 ? -5.187 -6.491 -1.885 1.00 93.31 196 ILE A CA 1
ATOM 1640 C C . ILE A 1 196 ? -5.535 -5.019 -2.088 1.00 93.31 196 ILE A C 1
ATOM 1642 O O . ILE A 1 196 ? -4.680 -4.152 -1.903 1.00 93.31 196 ILE A O 1
ATOM 1646 N N . THR A 1 197 ? -6.786 -4.712 -2.425 1.00 93.38 197 THR A N 1
ATOM 1647 C CA . THR A 1 197 ? -7.260 -3.325 -2.513 1.00 93.38 197 THR A CA 1
ATOM 1648 C C . THR A 1 197 ? -7.675 -2.809 -1.139 1.00 93.38 197 THR A C 1
ATOM 1650 O O . THR A 1 197 ? -8.591 -3.334 -0.509 1.00 93.38 197 THR A O 1
ATOM 1653 N N . VAL A 1 198 ? -7.024 -1.739 -0.684 1.00 92.75 198 VAL A N 1
ATOM 1654 C CA . VAL A 1 198 ? -7.338 -1.059 0.575 1.00 92.75 198 VAL A CA 1
ATOM 1655 C C . VAL A 1 198 ? -7.976 0.303 0.280 1.00 92.75 198 VAL A C 1
ATOM 1657 O O . VAL A 1 198 ? -7.314 1.153 -0.324 1.00 92.75 198 VAL A O 1
ATOM 1660 N N . PRO A 1 199 ? -9.230 0.555 0.705 1.00 93.06 199 PRO A N 1
ATOM 1661 C CA . PRO A 1 199 ? -9.844 1.873 0.589 1.00 93.06 199 PRO A CA 1
ATOM 1662 C C . PRO A 1 199 ? -9.216 2.856 1.586 1.00 93.06 199 PRO A C 1
ATOM 1664 O O . PRO A 1 199 ? -9.209 2.628 2.796 1.00 93.06 199 PRO A O 1
ATOM 1667 N N . VAL A 1 200 ? -8.723 3.988 1.082 1.00 92.31 200 VAL A N 1
ATOM 1668 C CA . VAL A 1 200 ? -8.167 5.088 1.881 1.00 92.31 200 VAL A CA 1
ATOM 1669 C C . VAL A 1 200 ? -9.011 6.341 1.686 1.00 92.31 200 VAL A C 1
ATOM 1671 O O . VAL A 1 200 ? -9.138 6.838 0.568 1.00 92.31 200 VAL A O 1
ATOM 1674 N N . HIS A 1 201 ? -9.587 6.854 2.778 1.00 91.81 201 HIS A N 1
ATOM 1675 C CA . HIS A 1 201 ? -10.426 8.057 2.748 1.00 91.81 201 HIS A CA 1
ATOM 1676 C C . HIS A 1 201 ? -9.623 9.260 2.243 1.00 91.81 201 HIS A C 1
ATOM 1678 O O . HIS A 1 201 ? -8.514 9.508 2.723 1.00 91.81 201 HIS A O 1
ATOM 1684 N N . LYS A 1 202 ? -10.179 9.990 1.272 1.00 91.44 202 LYS A N 1
ATOM 1685 C CA . LYS A 1 202 ? -9.561 11.178 0.671 1.00 91.44 202 LYS A CA 1
ATOM 1686 C C . LYS A 1 202 ? -10.129 12.464 1.274 1.00 91.44 202 LYS A C 1
ATOM 1688 O O . LYS A 1 202 ? -9.379 13.245 1.848 1.00 91.44 202 LYS A O 1
ATOM 1693 N N . LYS A 1 203 ? -11.428 12.712 1.090 1.00 92.19 203 LYS A N 1
ATOM 1694 C CA . LYS A 1 203 ? -12.157 13.921 1.528 1.00 92.19 203 LYS A CA 1
ATOM 1695 C C . LYS A 1 203 ? -13.664 13.647 1.530 1.00 92.19 203 LYS A C 1
ATOM 1697 O O . LYS A 1 203 ? -14.056 12.613 1.023 1.00 92.19 203 LYS A O 1
ATOM 1702 N N . GLY A 1 204 ? -14.491 14.550 2.054 1.00 92.19 204 GLY A N 1
ATOM 1703 C CA . GLY A 1 204 ? -15.955 14.403 2.015 1.00 92.19 204 GLY A CA 1
ATOM 1704 C C . GLY A 1 204 ? -16.515 13.384 3.016 1.00 92.19 204 GLY A C 1
ATOM 1705 O O . GLY A 1 204 ? -15.833 13.003 3.974 1.00 92.19 204 GLY A O 1
ATOM 1706 N N . ASP A 1 205 ? -17.762 12.963 2.794 1.00 90.25 205 ASP A N 1
ATOM 1707 C CA . ASP A 1 205 ? -18.491 12.002 3.632 1.00 90.25 205 ASP A CA 1
ATOM 1708 C C . ASP A 1 205 ? -17.771 10.640 3.667 1.00 90.25 205 ASP A C 1
ATOM 1710 O O . ASP A 1 205 ? -17.481 10.046 2.630 1.00 90.25 205 ASP A O 1
ATOM 1714 N N . ARG A 1 206 ? -17.484 10.140 4.876 1.00 89.50 206 ARG A N 1
ATOM 1715 C CA . ARG A 1 206 ? -16.813 8.846 5.114 1.00 89.50 206 ARG A CA 1
ATOM 1716 C C . ARG A 1 206 ? -17.703 7.641 4.845 1.00 89.50 206 ARG A C 1
ATOM 1718 O O . ARG A 1 206 ? -17.205 6.526 4.754 1.00 89.50 206 ARG A O 1
ATOM 1725 N N . THR A 1 207 ? -19.007 7.851 4.761 1.00 91.06 207 THR A N 1
ATOM 1726 C CA . THR A 1 207 ? -19.945 6.775 4.458 1.00 91.06 207 THR A CA 1
ATOM 1727 C C . THR A 1 207 ? -20.086 6.551 2.953 1.00 91.06 207 THR A C 1
ATOM 1729 O O . THR A 1 207 ? -20.559 5.500 2.544 1.00 91.06 207 THR A O 1
ATOM 1732 N N . ASP A 1 208 ? -19.619 7.480 2.120 1.00 91.62 208 ASP A N 1
ATOM 1733 C CA . ASP A 1 208 ? -19.659 7.359 0.664 1.00 91.62 208 ASP A CA 1
ATOM 1734 C C . ASP A 1 208 ? -18.364 6.729 0.116 1.00 91.62 208 ASP A C 1
ATOM 1736 O O . ASP A 1 208 ? -17.258 7.205 0.382 1.00 91.62 208 ASP A O 1
ATOM 1740 N N . CYS A 1 209 ? -18.493 5.668 -0.687 1.00 92.06 209 CYS A N 1
ATOM 1741 C CA . CYS A 1 209 ? -17.373 5.004 -1.356 1.00 92.06 209 CYS A CA 1
ATOM 1742 C C . CYS A 1 209 ? -16.609 5.914 -2.331 1.00 92.06 209 CYS A C 1
ATOM 1744 O O . CYS A 1 209 ? -15.392 5.757 -2.467 1.00 92.06 209 CYS A O 1
ATOM 1746 N N . SER A 1 210 ? -17.281 6.873 -2.981 1.00 93.06 210 SER A N 1
ATOM 1747 C CA . SER A 1 210 ? -16.678 7.779 -3.977 1.00 93.06 210 SER A CA 1
ATOM 1748 C C . SER A 1 210 ? -15.556 8.648 -3.390 1.00 93.06 210 SER A C 1
ATOM 1750 O O . SER A 1 210 ? -14.591 9.031 -4.058 1.00 93.06 210 SER A O 1
ATOM 1752 N N . ASN A 1 211 ? -15.640 8.879 -2.081 1.00 94.38 211 ASN A N 1
ATOM 1753 C CA . ASN A 1 211 ? -14.720 9.675 -1.284 1.00 94.38 211 ASN A CA 1
ATOM 1754 C C . ASN A 1 211 ? -13.450 8.919 -0.860 1.00 94.38 211 ASN A C 1
ATOM 1756 O O . ASN A 1 211 ? -12.621 9.449 -0.107 1.00 94.38 211 ASN A O 1
ATOM 1760 N N . TYR A 1 212 ? -13.263 7.691 -1.348 1.00 93.88 212 TYR A N 1
ATOM 1761 C CA . TYR A 1 212 ? -12.115 6.842 -1.054 1.00 93.88 212 TYR A CA 1
ATOM 1762 C C . TYR A 1 212 ? -11.294 6.545 -2.303 1.00 93.88 212 TYR A C 1
ATOM 1764 O O . TYR A 1 212 ? -11.798 6.361 -3.407 1.00 93.88 212 TYR A O 1
ATOM 1772 N N . ARG A 1 213 ? -9.982 6.435 -2.101 1.00 93.75 213 ARG A N 1
ATOM 1773 C CA . ARG A 1 213 ? -9.038 5.944 -3.100 1.00 93.75 213 ARG A CA 1
ATOM 1774 C C . ARG A 1 213 ? -8.706 4.486 -2.808 1.00 93.75 213 ARG A C 1
ATOM 1776 O O . ARG A 1 213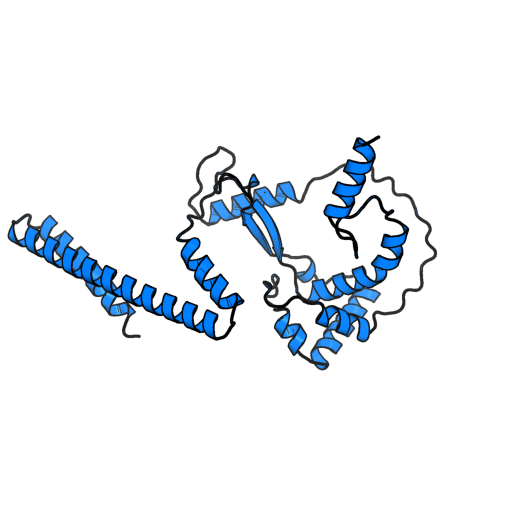 ? -8.259 4.176 -1.707 1.00 93.75 213 ARG A O 1
ATOM 1783 N N . GLY A 1 214 ? -8.864 3.612 -3.797 1.00 94.12 214 GLY A N 1
ATOM 1784 C CA . GLY A 1 214 ? -8.348 2.246 -3.723 1.00 94.12 214 GLY A CA 1
ATOM 1785 C C . GLY A 1 214 ? -6.830 2.242 -3.881 1.00 94.12 214 GLY A C 1
ATOM 1786 O O . GLY A 1 214 ? -6.309 2.775 -4.861 1.00 94.12 214 GLY A O 1
ATOM 1787 N N . ILE A 1 215 ? -6.113 1.673 -2.914 1.00 94.06 215 ILE A N 1
ATOM 1788 C CA . ILE A 1 215 ? -4.675 1.411 -3.014 1.00 94.06 215 ILE A CA 1
ATOM 1789 C C . ILE A 1 215 ? -4.476 -0.096 -3.115 1.00 94.06 215 ILE A C 1
ATOM 1791 O O . ILE A 1 215 ? -4.797 -0.820 -2.176 1.00 94.06 215 ILE A O 1
ATOM 1795 N N . SER A 1 216 ? -3.917 -0.558 -4.230 1.00 93.38 216 SER A N 1
ATOM 1796 C CA . SER A 1 216 ? -3.600 -1.972 -4.433 1.00 93.38 216 SER A CA 1
ATOM 1797 C C . SER A 1 216 ? -2.236 -2.318 -3.840 1.00 93.38 216 SER A C 1
ATOM 1799 O O . SER A 1 216 ? -1.201 -1.766 -4.225 1.00 93.38 216 SER A O 1
ATOM 1801 N N . LEU A 1 217 ? -2.228 -3.242 -2.886 1.00 94.44 217 LEU A N 1
ATOM 1802 C CA . LEU A 1 217 ? -1.024 -3.790 -2.280 1.00 94.44 217 LEU A CA 1
ATOM 1803 C C . LEU A 1 217 ? -0.551 -4.991 -3.098 1.00 94.44 217 LEU A C 1
ATOM 1805 O O . LEU A 1 217 ? -1.161 -6.058 -3.076 1.00 94.44 217 LEU A O 1
ATOM 1809 N N . GLN A 1 218 ? 0.540 -4.790 -3.832 1.00 93.81 218 GLN A N 1
ATOM 1810 C CA . GLN A 1 218 ? 1.171 -5.811 -4.671 1.00 93.81 218 GLN A CA 1
ATOM 1811 C C . GLN A 1 218 ? 2.356 -6.481 -3.968 1.00 93.81 218 GLN A C 1
ATOM 1813 O O . GLN A 1 218 ? 3.012 -5.854 -3.122 1.00 93.81 218 GLN A O 1
ATOM 1818 N N . SER A 1 219 ? 2.659 -7.714 -4.391 1.00 94.25 219 SER A N 1
ATOM 1819 C CA . SER A 1 219 ? 3.828 -8.488 -3.954 1.00 94.25 219 SER A CA 1
ATOM 1820 C C . SER A 1 219 ? 5.119 -7.669 -4.044 1.00 94.25 219 SER A C 1
ATOM 1822 O O . SER A 1 219 ? 5.363 -6.940 -5.013 1.00 94.25 219 SER A O 1
ATOM 1824 N N . SER A 1 220 ? 5.973 -7.801 -3.028 1.00 94.25 220 SER A N 1
ATOM 1825 C CA . SER A 1 220 ? 7.301 -7.179 -3.023 1.00 94.25 220 SER A CA 1
ATOM 1826 C C . SER A 1 220 ? 8.163 -7.696 -4.176 1.00 94.25 220 SER A C 1
ATOM 1828 O O . SER A 1 220 ? 8.901 -6.919 -4.778 1.00 94.25 220 SER A O 1
ATOM 1830 N N . SER A 1 221 ? 8.019 -8.973 -4.536 1.00 93.12 221 SER A N 1
ATOM 1831 C CA . SER A 1 221 ? 8.769 -9.598 -5.626 1.00 93.12 221 SER A CA 1
ATOM 1832 C C . SER A 1 221 ? 8.302 -9.110 -7.000 1.00 93.12 221 SER A C 1
ATOM 1834 O O . SER A 1 221 ? 9.131 -8.800 -7.853 1.00 93.12 221 SER A O 1
ATOM 1836 N N . TYR A 1 222 ? 6.992 -8.909 -7.183 1.00 95.50 222 TYR A N 1
ATOM 1837 C CA . TYR A 1 222 ? 6.446 -8.279 -8.394 1.00 95.50 222 TYR A CA 1
ATOM 1838 C C . TYR A 1 222 ? 6.995 -6.858 -8.614 1.00 95.50 222 TYR A C 1
ATOM 1840 O O . TYR A 1 222 ? 7.326 -6.464 -9.736 1.00 95.50 222 TYR A O 1
ATOM 1848 N N . LYS A 1 223 ? 7.157 -6.084 -7.532 1.00 95.56 223 LYS A N 1
ATOM 1849 C CA . LYS A 1 223 ? 7.731 -4.728 -7.597 1.00 95.56 223 LYS A CA 1
ATOM 1850 C C . LYS A 1 223 ? 9.195 -4.723 -8.041 1.00 95.56 223 LYS A C 1
ATOM 1852 O O . LYS A 1 223 ? 9.620 -3.742 -8.643 1.00 95.56 223 LYS A O 1
ATOM 1857 N N . ILE A 1 224 ? 9.953 -5.792 -7.776 1.00 96.75 224 ILE A N 1
ATOM 1858 C CA . ILE A 1 224 ? 11.334 -5.932 -8.265 1.00 96.75 224 ILE A CA 1
ATOM 1859 C C . ILE A 1 224 ? 11.324 -6.016 -9.789 1.00 96.75 224 ILE A C 1
ATOM 1861 O O . ILE A 1 224 ? 11.980 -5.203 -10.433 1.00 96.75 224 ILE A O 1
ATOM 1865 N N . LEU A 1 225 ? 10.526 -6.926 -10.362 1.00 96.25 225 LEU A N 1
ATOM 1866 C CA . LEU A 1 225 ? 10.385 -7.042 -11.817 1.00 96.25 225 LEU A CA 1
ATOM 1867 C C . LEU A 1 225 ? 9.911 -5.718 -12.433 1.00 96.25 225 LEU A C 1
ATOM 1869 O O . LEU A 1 225 ? 10.530 -5.216 -13.367 1.00 96.25 225 LEU A O 1
ATOM 1873 N N . SER A 1 226 ? 8.874 -5.108 -11.855 1.00 95.69 226 SER A N 1
ATOM 1874 C CA . SER A 1 226 ? 8.349 -3.814 -12.316 1.00 95.69 226 SER A CA 1
ATOM 1875 C C . SER A 1 226 ? 9.413 -2.710 -12.290 1.00 95.69 226 SER A C 1
ATOM 1877 O O . SER A 1 226 ? 9.480 -1.892 -13.202 1.00 95.69 226 SER A O 1
ATOM 1879 N N . SER A 1 227 ? 10.277 -2.684 -11.268 1.00 96.44 227 SER A N 1
ATOM 1880 C CA . SER A 1 227 ? 11.371 -1.713 -11.172 1.00 96.44 227 SER A CA 1
ATOM 1881 C C . SER A 1 227 ? 12.452 -1.933 -12.232 1.00 96.44 227 SER A C 1
ATOM 1883 O O . SER A 1 227 ? 13.058 -0.954 -12.673 1.00 96.44 227 SER A O 1
ATOM 1885 N N . ILE A 1 228 ? 12.732 -3.185 -12.602 1.00 96.38 228 ILE A N 1
ATOM 1886 C CA . ILE A 1 228 ? 13.688 -3.522 -13.665 1.00 96.38 228 ILE A CA 1
ATOM 1887 C C . ILE A 1 228 ? 13.117 -3.088 -15.014 1.00 96.38 228 ILE A C 1
ATOM 1889 O O . ILE A 1 228 ? 13.778 -2.345 -15.736 1.00 96.38 228 ILE A O 1
ATOM 1893 N N . LEU A 1 229 ? 11.865 -3.461 -15.302 1.00 94.81 229 LEU A N 1
ATOM 1894 C CA . LEU A 1 229 ? 11.155 -3.048 -16.515 1.00 94.81 229 LEU A CA 1
ATOM 1895 C C . LEU A 1 229 ? 11.133 -1.526 -16.654 1.00 94.81 229 LEU A C 1
ATOM 1897 O O . LEU A 1 229 ? 11.525 -1.003 -17.691 1.00 94.81 229 LEU A O 1
ATOM 1901 N N . LEU A 1 230 ? 10.770 -0.808 -15.587 1.00 93.94 230 LEU A N 1
ATOM 1902 C CA . LEU A 1 230 ? 10.794 0.653 -15.581 1.00 93.94 230 LEU A CA 1
ATOM 1903 C C . LEU A 1 230 ? 12.192 1.194 -15.901 1.00 93.94 230 LEU A C 1
ATOM 1905 O O . LEU A 1 230 ? 12.322 2.067 -16.745 1.00 93.94 230 LEU A O 1
ATOM 1909 N N . SER A 1 231 ? 13.241 0.647 -15.278 1.00 93.00 231 SER A N 1
ATOM 1910 C CA . SER A 1 231 ? 14.613 1.127 -15.493 1.00 93.00 231 SER A CA 1
ATOM 1911 C C . SER A 1 231 ? 15.093 0.897 -16.934 1.00 93.00 231 SER A C 1
ATOM 1913 O O . SER A 1 231 ? 15.835 1.724 -17.456 1.00 93.00 231 SER A O 1
ATOM 1915 N N . ARG A 1 232 ? 14.650 -0.186 -17.588 1.00 92.00 232 ARG A N 1
ATOM 1916 C CA . ARG A 1 232 ? 14.950 -0.465 -19.003 1.00 92.00 232 ARG A CA 1
ATOM 1917 C C . ARG A 1 232 ? 14.125 0.390 -19.967 1.00 92.00 232 ARG A C 1
ATOM 1919 O O . ARG A 1 232 ? 14.638 0.775 -21.011 1.00 92.00 232 ARG A O 1
ATOM 1926 N N . LEU A 1 233 ? 12.871 0.693 -19.629 1.00 90.38 233 LEU A N 1
ATOM 1927 C CA . LEU A 1 233 ? 11.958 1.453 -20.489 1.00 90.38 233 LEU A CA 1
ATOM 1928 C C . LEU A 1 233 ? 12.150 2.970 -20.388 1.00 90.38 233 LEU A C 1
ATOM 1930 O O . LEU A 1 233 ? 11.960 3.666 -21.386 1.00 90.38 233 LEU A O 1
ATOM 1934 N N . SER A 1 234 ? 12.541 3.490 -19.220 1.00 89.38 234 SER A N 1
ATOM 1935 C CA . SER A 1 234 ? 12.680 4.932 -18.975 1.00 89.38 234 SER A CA 1
ATOM 1936 C C . SER A 1 234 ? 13.482 5.681 -20.053 1.00 89.38 234 SER A C 1
ATOM 1938 O O . SER A 1 234 ? 12.956 6.672 -20.550 1.00 89.38 234 SER A O 1
ATOM 1940 N N . PRO A 1 235 ? 14.663 5.218 -20.520 1.00 86.62 235 PRO A N 1
ATOM 1941 C CA . PRO A 1 235 ? 15.438 5.939 -21.538 1.00 86.62 235 PRO A CA 1
ATOM 1942 C C . PRO A 1 235 ? 14.729 6.102 -22.890 1.00 86.62 235 PRO A C 1
ATOM 1944 O O . PRO A 1 235 ? 15.044 7.023 -23.643 1.00 86.62 235 PRO A O 1
ATOM 1947 N N . TYR A 1 236 ? 13.801 5.200 -23.221 1.00 86.19 236 TYR A N 1
ATOM 1948 C CA . TYR A 1 236 ? 13.006 5.267 -24.448 1.00 86.19 236 TYR A CA 1
ATOM 1949 C C . TYR A 1 236 ? 11.781 6.151 -24.246 1.00 86.19 236 TYR A C 1
ATOM 1951 O O . TYR A 1 236 ? 11.518 7.043 -25.050 1.00 86.19 236 TYR A O 1
ATOM 1959 N N . ILE A 1 237 ? 11.068 5.940 -23.137 1.00 86.38 237 ILE A N 1
ATOM 1960 C CA . ILE A 1 237 ? 9.888 6.724 -22.767 1.00 86.38 237 ILE A CA 1
ATOM 1961 C C . ILE A 1 237 ? 10.247 8.205 -22.660 1.00 86.38 237 ILE A C 1
ATOM 1963 O O . ILE A 1 237 ? 9.503 9.046 -23.153 1.00 86.38 237 ILE A O 1
ATOM 1967 N N . ASP A 1 238 ? 11.405 8.525 -22.085 1.00 83.12 238 ASP A N 1
ATOM 1968 C CA . ASP A 1 238 ? 11.833 9.903 -21.871 1.00 83.12 238 ASP A CA 1
ATOM 1969 C C . ASP A 1 238 ? 12.090 10.672 -23.174 1.00 83.12 238 ASP A C 1
ATOM 1971 O O . ASP A 1 238 ? 11.951 11.893 -23.178 1.00 83.12 238 ASP A O 1
ATOM 1975 N N . LYS A 1 239 ? 12.418 9.968 -24.268 1.00 82.94 239 LYS A N 1
ATOM 1976 C CA . LYS A 1 239 ? 12.578 10.540 -25.617 1.00 82.94 239 LYS A CA 1
ATOM 1977 C C . LYS A 1 239 ? 11.246 10.733 -26.339 1.00 82.94 239 LYS A C 1
ATOM 1979 O O . LYS A 1 239 ? 11.139 11.602 -27.194 1.00 82.94 239 LYS A O 1
ATOM 1984 N N . ILE A 1 240 ? 10.258 9.894 -26.029 1.00 86.62 240 ILE A N 1
ATOM 1985 C CA . ILE A 1 240 ? 8.935 9.911 -26.668 1.00 86.62 240 ILE A CA 1
ATOM 1986 C C . ILE A 1 240 ? 8.032 10.939 -25.983 1.00 86.62 240 ILE A C 1
ATOM 1988 O O . ILE A 1 240 ? 7.328 11.709 -26.633 1.00 86.62 240 ILE A O 1
ATOM 1992 N N . ILE A 1 241 ? 8.043 10.944 -24.652 1.00 83.69 241 ILE A N 1
ATOM 1993 C CA . ILE A 1 241 ? 7.258 11.859 -23.837 1.00 83.69 241 ILE A CA 1
ATOM 1994 C C . ILE A 1 241 ? 8.000 13.199 -23.787 1.00 83.69 241 ILE A C 1
ATOM 1996 O O . ILE A 1 241 ? 8.994 13.331 -23.073 1.00 83.69 241 ILE A O 1
ATOM 2000 N N . GLY A 1 242 ? 7.513 14.180 -24.550 1.00 79.06 242 GLY A N 1
ATOM 2001 C CA . GLY A 1 242 ? 8.056 15.541 -24.562 1.00 79.06 242 GLY A CA 1
ATOM 2002 C C . GLY A 1 242 ? 7.864 16.299 -23.241 1.00 79.06 242 GLY A C 1
ATOM 2003 O O . GLY A 1 242 ? 7.158 15.853 -22.335 1.00 79.06 242 GLY A O 1
ATOM 2004 N N . ASP A 1 243 ? 8.450 17.496 -23.155 1.00 82.81 243 ASP A N 1
ATOM 2005 C CA . ASP A 1 243 ? 8.538 18.295 -21.917 1.00 82.81 243 ASP A CA 1
ATOM 2006 C C . ASP A 1 243 ? 7.200 18.801 -21.354 1.00 82.81 243 ASP A C 1
ATOM 2008 O O . ASP A 1 243 ? 7.138 19.276 -20.223 1.00 82.81 243 ASP A O 1
ATOM 2012 N N . HIS A 1 244 ? 6.108 18.666 -22.105 1.00 83.88 244 HIS A N 1
ATOM 2013 C CA . HIS A 1 244 ? 4.766 19.043 -21.660 1.00 83.88 244 HIS A CA 1
ATOM 2014 C C . HIS A 1 244 ? 4.221 18.129 -20.546 1.00 83.88 244 HIS A C 1
ATOM 2016 O O . HIS A 1 244 ? 3.321 18.525 -19.798 1.00 83.88 244 HIS A O 1
ATOM 2022 N N . GLN A 1 245 ? 4.751 16.909 -20.415 1.00 86.50 245 GLN A N 1
ATOM 2023 C CA . GLN A 1 245 ? 4.332 15.949 -19.400 1.00 86.50 245 GLN A CA 1
ATOM 2024 C C . GLN A 1 245 ? 5.317 15.929 -18.228 1.00 86.50 245 GLN A C 1
ATOM 2026 O O . GLN A 1 245 ? 6.393 15.343 -18.313 1.00 86.50 245 GLN A O 1
ATOM 2031 N N . CYS A 1 246 ? 4.914 16.499 -17.091 1.00 87.50 246 CYS A N 1
ATOM 2032 C CA . CYS A 1 246 ? 5.750 16.547 -15.883 1.00 87.50 246 CYS A CA 1
ATOM 2033 C C . CYS A 1 246 ? 5.410 15.456 -14.855 1.00 87.50 246 CYS A C 1
ATOM 2035 O O . CYS A 1 246 ? 6.217 15.131 -13.984 1.00 87.50 246 CYS A O 1
ATOM 2037 N N . GLY A 1 247 ? 4.207 14.879 -14.922 1.00 88.81 247 GLY A N 1
ATOM 2038 C CA . GLY A 1 247 ? 3.767 13.861 -13.970 1.00 88.81 247 GLY A CA 1
ATOM 2039 C C . GLY A 1 247 ? 4.583 12.571 -14.082 1.00 88.81 247 GLY A C 1
ATOM 2040 O O . GLY A 1 247 ? 4.729 12.024 -15.170 1.00 88.81 247 GLY A O 1
ATOM 2041 N N . PHE A 1 248 ? 5.061 12.052 -12.944 1.00 86.19 248 PHE A N 1
ATOM 2042 C CA . PHE A 1 248 ? 5.809 10.784 -12.845 1.00 86.19 248 PHE A CA 1
ATOM 2043 C C . PHE A 1 248 ? 7.130 10.730 -13.635 1.00 86.19 248 PHE A C 1
ATOM 2045 O O . PHE A 1 248 ? 7.664 9.644 -13.858 1.00 86.19 248 PHE A O 1
ATOM 2052 N N . ARG A 1 249 ? 7.676 11.886 -14.018 1.00 87.25 249 ARG A N 1
ATOM 2053 C CA . ARG A 1 249 ? 8.974 12.015 -14.686 1.00 87.25 249 ARG A CA 1
ATOM 2054 C C . ARG A 1 249 ? 10.080 12.326 -13.678 1.00 87.25 249 ARG A C 1
ATOM 2056 O O . ARG A 1 249 ? 9.840 12.955 -12.648 1.00 87.25 249 ARG A O 1
ATOM 2063 N N . HIS A 1 250 ? 11.290 11.854 -13.970 1.00 85.19 250 HIS A N 1
ATOM 2064 C CA . HIS A 1 250 ? 12.485 12.244 -13.223 1.00 85.19 250 HIS A CA 1
ATOM 2065 C C . HIS A 1 250 ? 12.750 13.746 -13.421 1.00 85.19 250 HIS A C 1
ATOM 2067 O O . HIS A 1 250 ? 12.533 14.249 -14.521 1.00 85.19 25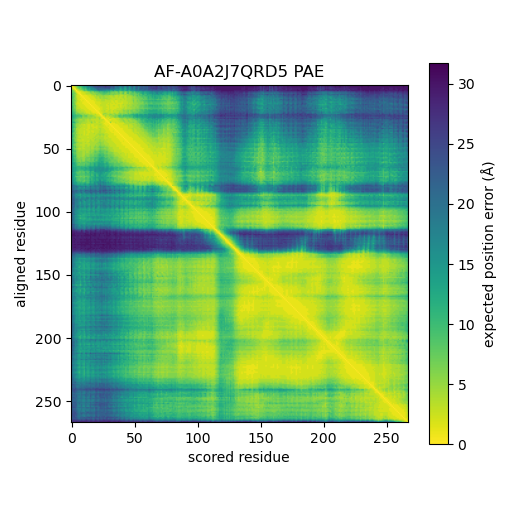0 HIS A O 1
ATOM 2073 N N . ASP A 1 251 ? 13.174 14.451 -12.368 1.00 87.38 251 ASP A N 1
ATOM 2074 C CA . ASP A 1 251 ? 13.463 15.901 -12.370 1.00 87.38 251 ASP A CA 1
ATOM 2075 C C . ASP A 1 251 ? 12.353 16.793 -12.951 1.00 87.38 251 ASP A C 1
ATOM 2077 O O . ASP A 1 251 ? 12.604 17.825 -13.580 1.00 87.38 251 ASP A O 1
ATOM 2081 N N . ARG A 1 252 ? 11.100 16.380 -12.751 1.00 88.50 252 ARG A N 1
ATOM 2082 C CA . ARG A 1 252 ? 9.909 17.154 -13.092 1.00 88.50 252 ARG A CA 1
ATOM 2083 C C . ARG A 1 252 ? 8.918 17.095 -11.942 1.00 88.50 252 ARG A C 1
ATOM 2085 O O . ARG A 1 252 ? 8.824 16.111 -11.205 1.00 88.50 252 ARG A O 1
ATOM 2092 N N . SER A 1 253 ? 8.162 18.165 -11.786 1.00 91.69 253 SER A N 1
ATOM 2093 C CA . SER A 1 253 ? 7.275 18.379 -10.654 1.00 91.69 253 SER A CA 1
ATOM 2094 C C . SER A 1 253 ? 6.038 19.173 -11.066 1.00 91.69 253 SER A C 1
ATOM 2096 O O . SER A 1 253 ? 5.940 19.718 -12.164 1.00 91.69 253 SER A O 1
ATOM 2098 N N . THR A 1 254 ? 5.056 19.252 -10.167 1.00 91.19 254 THR A N 1
ATOM 2099 C CA . THR A 1 254 ? 3.853 20.062 -10.401 1.00 91.19 254 THR A CA 1
ATOM 2100 C C . THR A 1 254 ? 4.179 21.553 -10.520 1.00 91.19 254 THR A C 1
ATOM 2102 O O . THR A 1 254 ? 3.467 22.265 -11.221 1.00 91.19 254 THR A O 1
ATOM 2105 N N . THR A 1 255 ? 5.253 22.034 -9.883 1.00 92.81 255 THR A N 1
ATOM 2106 C CA . THR A 1 255 ? 5.646 23.448 -9.962 1.00 92.81 255 THR A CA 1
ATOM 2107 C C . THR A 1 255 ? 6.110 23.836 -11.358 1.00 92.81 255 THR A C 1
ATOM 2109 O O . THR A 1 255 ? 5.784 24.932 -11.801 1.00 92.81 255 THR A O 1
ATOM 2112 N N . ASP A 1 256 ? 6.769 22.924 -12.079 1.00 90.62 256 ASP A N 1
ATOM 2113 C CA . ASP A 1 256 ? 7.210 23.171 -13.456 1.00 90.62 256 ASP A CA 1
ATOM 2114 C C . ASP A 1 256 ? 6.007 23.400 -14.378 1.00 90.62 256 ASP A C 1
ATOM 2116 O O . ASP A 1 256 ? 5.982 24.355 -15.146 1.00 90.62 256 ASP A O 1
ATOM 2120 N N . GLN A 1 257 ? 4.954 22.585 -14.238 1.00 90.31 257 GLN A N 1
ATOM 2121 C CA . GLN A 1 257 ? 3.727 22.772 -15.019 1.00 90.31 257 GLN A CA 1
ATOM 2122 C C . GLN A 1 257 ? 2.966 24.047 -14.645 1.00 90.31 257 GLN A C 1
ATOM 2124 O O . GLN A 1 257 ? 2.446 24.713 -15.536 1.00 90.31 257 GLN A O 1
ATOM 2129 N N . ILE A 1 258 ? 2.899 24.406 -13.357 1.00 92.75 258 ILE A N 1
ATOM 2130 C CA . ILE A 1 258 ? 2.282 25.674 -12.930 1.00 92.75 258 ILE A CA 1
ATOM 2131 C C . ILE A 1 258 ? 3.022 26.852 -13.566 1.00 92.75 258 ILE A C 1
ATOM 2133 O O . ILE A 1 258 ? 2.387 27.755 -14.105 1.00 92.75 258 ILE A O 1
ATOM 2137 N N . PHE A 1 259 ? 4.357 26.818 -13.551 1.00 91.12 259 PHE A N 1
ATOM 2138 C CA . PHE A 1 259 ? 5.178 27.835 -14.195 1.00 91.12 259 PHE A CA 1
ATOM 2139 C C . PHE A 1 259 ? 4.904 27.916 -15.702 1.00 91.12 259 PHE A C 1
ATOM 2141 O O . PHE A 1 259 ? 4.631 29.003 -16.207 1.00 91.12 259 PHE A O 1
ATOM 2148 N N . SER A 1 260 ? 4.896 26.779 -16.410 1.00 89.56 260 SER A N 1
ATOM 2149 C CA . SER A 1 260 ? 4.574 26.747 -17.843 1.00 89.56 260 SER A CA 1
ATOM 2150 C C . SER A 1 260 ? 3.192 27.329 -18.148 1.00 89.56 260 SER A C 1
ATOM 2152 O O . SER A 1 260 ? 3.053 28.075 -19.111 1.00 89.56 260 SER A O 1
ATOM 2154 N N . ILE A 1 261 ? 2.177 27.027 -17.330 1.00 91.81 261 ILE A N 1
ATOM 2155 C CA . ILE A 1 261 ? 0.821 27.571 -17.501 1.00 91.81 261 ILE A CA 1
ATOM 2156 C C . ILE A 1 261 ? 0.812 29.087 -17.289 1.00 91.81 261 ILE A C 1
ATOM 2158 O O . ILE A 1 261 ? 0.247 29.801 -18.112 1.00 91.81 261 ILE A O 1
ATOM 2162 N N . ASN A 1 262 ? 1.460 29.588 -16.235 1.00 94.12 262 ASN A N 1
ATOM 2163 C CA . ASN A 1 262 ? 1.522 31.028 -15.972 1.00 94.12 262 ASN A CA 1
ATOM 2164 C C . ASN A 1 262 ? 2.192 31.783 -17.129 1.00 94.12 262 ASN A C 1
ATOM 2166 O O . ASN A 1 262 ? 1.658 32.784 -17.583 1.00 94.12 262 ASN A O 1
ATOM 2170 N N . GLN A 1 263 ? 3.290 31.254 -17.677 1.00 92.94 263 GLN A N 1
ATOM 2171 C CA . GLN A 1 263 ? 3.966 31.846 -18.839 1.00 92.94 263 GLN A CA 1
ATOM 2172 C C . GLN A 1 263 ? 3.100 31.866 -20.109 1.00 92.94 263 GLN A C 1
ATOM 2174 O O . GLN A 1 263 ? 3.273 32.736 -20.960 1.00 92.94 263 GLN A O 1
ATOM 2179 N N . ILE A 1 264 ? 2.179 30.909 -20.263 1.00 92.56 264 ILE A N 1
ATOM 2180 C CA . ILE A 1 264 ? 1.213 30.902 -21.371 1.00 92.56 264 ILE A CA 1
ATOM 2181 C C . ILE A 1 264 ? 0.111 31.943 -21.138 1.00 92.56 264 ILE A C 1
ATOM 2183 O O . ILE A 1 264 ? -0.320 32.570 -22.097 1.00 92.56 264 ILE A O 1
ATOM 2187 N N . LEU A 1 265 ? -0.340 32.122 -19.891 1.00 94.12 265 LEU A N 1
ATOM 2188 C CA . LEU A 1 265 ? -1.401 33.069 -19.522 1.00 94.12 265 LEU A CA 1
ATOM 2189 C C . LEU A 1 265 ? -0.937 34.534 -19.462 1.00 94.12 265 LEU A C 1
ATOM 2191 O O . LEU A 1 265 ? -1.770 35.427 -19.556 1.00 94.12 265 LEU A O 1
ATOM 2195 N N . GLU A 1 266 ? 0.360 34.784 -19.265 1.00 90.56 266 GLU A N 1
ATOM 2196 C CA . GLU A 1 266 ? 0.965 36.128 -19.249 1.00 90.56 266 GLU A CA 1
ATOM 2197 C C . GLU A 1 266 ? 1.194 36.718 -20.657 1.00 90.56 266 GLU A C 1
ATOM 2199 O O . GLU A 1 266 ? 1.607 37.873 -20.771 1.00 90.56 266 GLU A O 1
ATOM 2204 N N . LYS A 1 267 ? 0.932 35.945 -21.720 1.00 55.78 267 LYS A N 1
ATOM 2205 C CA . LYS A 1 267 ? 0.919 36.414 -23.114 1.00 55.78 267 LYS A CA 1
ATOM 2206 C C . LYS A 1 267 ? -0.475 36.842 -23.548 1.00 55.78 267 LYS A C 1
ATOM 2208 O O . LYS A 1 267 ? -0.544 37.834 -24.305 1.00 55.78 267 LYS A O 1
#

Foldseek 3Di:
DPPPVVLVVLVVCLVVLVVVCVVPVDPVSVVVNVVSVVVNVVVVVVVVVVVVVVLVVVLVVCVVVVVVVVNVVSVVVVVVPDDQLWAAAPVRDIDNDPVVSVVRLVVVVCCVPPPPPPDPPVPPPPPDDPPPDDQDDLVLLLVLLVPDDAPDQAWPVRDGSVCCNVVPDVSSVVLSVVLRVCVVVVDDDPLQVDWDWDWDAQDDDPNYSVRTDTDTHGHSSNSSSVSSVCVVCLVVVVVVDDPQDQPPHPPGDPVVNVVVVVVVVVD

Radius of gyration: 28.87 Å; Cα contacts (8 Å, |Δi|>4): 192; chains: 1; bounding box: 60×54×87 Å

Secondary structure (DSSP, 8-state):
--HHHHHHHHHHHHHHHHHHHHHS--HHHHHHHHHHHHHHHHHHHHHHHHHHHHHHHHHHHHHHTT-HHHHHHHHHHHHH------EE-SSSPEE-SHHHHHHHHHHHHHHHH-------------------PPPPPHHHHHHHHHHPPSS----TT---HHHHHHSHHHHHHHHHHHHHHHHHH----HHHH--EEEEEE-SS-TT-GGGEEEEEE--HHHHHHHHHHHHHHHHHHHHHS-TT--TT-TT--HHHHHHHHHHHHT-

Organism: NCBI:txid105785

Solvent-accessible surface area (backbone atoms only — not comparable to full-atom values): 15767 Å² total; per-residue (Å²): 133,73,69,70,65,55,57,53,50,56,54,50,51,50,49,49,37,50,49,50,27,69,77,45,84,40,72,67,39,50,53,52,36,50,51,49,49,52,52,49,51,50,50,53,52,50,54,51,49,51,55,50,47,56,52,51,51,51,38,51,50,24,57,75,71,65,36,59,68,61,27,53,48,54,54,48,59,66,72,60,61,90,72,83,83,41,36,41,53,95,90,64,51,77,37,75,52,70,67,63,44,50,50,51,52,50,52,53,50,48,58,70,72,62,64,84,72,89,60,89,72,78,77,73,83,73,86,65,77,83,72,87,73,75,78,82,49,67,63,51,48,54,53,27,47,70,67,53,64,69,95,52,79,37,14,80,81,65,46,41,44,59,56,66,62,67,47,47,70,68,48,53,49,54,52,40,54,51,50,46,54,27,67,78,64,74,51,79,60,71,76,63,78,45,58,46,73,43,77,40,82,73,54,82,60,80,37,44,69,87,30,37,46,78,44,69,26,49,35,47,69,52,49,31,55,51,45,43,53,47,66,69,44,45,74,56,48,60,72,70,54,53,88,89,62,32,80,97,40,85,101,45,42,71,65,58,54,51,51,56,50,48,64,62,71,75,107

Mean predicted aligned error: 10.81 Å